Protein AF-A0AA43RWG1-F1 (afdb_monomer_lite)

Radius of gyration: 24.65 Å; chains: 1; bounding box: 60×45×76 Å

Secondary structure (DSSP, 8-state):
-EEEEEGGGB-B-TTS-B-EEEEE-TTS-EEEEEEEEPPTT-EEEEEE-TTS-EEEE-SEEEEEE-GGGEEE-SS-TTEEEEE--TT-EEEEEEEEEEEEEEE-TTSPEEEEEEEEEEEEHHHHHHHSTTTSEEEEEEEGGGEEEEEE-TTS-EEEEEEPPTTSSTTTT-EEEE-GGGEEEETTEEEEEEEEEETT-EEEEEEEEEEEE-TTT--EEEEEEEEEEEEEHHHHHHTTSPPHHHHHHHHHHHTT-

Structure (mmCIF, N/CA/C/O backbone):
data_AF-A0AA43RWG1-F1
#
_entry.id   AF-A0AA43RWG1-F1
#
loop_
_atom_site.group_PDB
_atom_site.id
_atom_site.type_symbol
_atom_site.label_atom_id
_atom_site.label_alt_id
_atom_site.label_comp_id
_atom_site.label_asym_id
_atom_site.label_entity_id
_atom_site.label_seq_id
_atom_site.pdbx_PDB_ins_code
_atom_site.Cartn_x
_atom_site.Cartn_y
_atom_site.Cartn_z
_atom_site.occupancy
_atom_site.B_iso_or_equiv
_atom_site.auth_seq_id
_atom_site.auth_comp_id
_atom_site.auth_asym_id
_atom_site.auth_atom_id
_atom_site.pdbx_PDB_model_num
ATOM 1 N N . MET A 1 1 ? -10.895 16.092 6.005 1.00 84.38 1 MET A N 1
ATOM 2 C CA . MET A 1 1 ? -9.724 15.251 5.651 1.00 84.38 1 MET A CA 1
ATOM 3 C C . MET A 1 1 ? -10.131 13.821 5.939 1.00 84.38 1 MET A C 1
ATOM 5 O O . MET A 1 1 ? -10.998 13.637 6.779 1.00 84.38 1 MET A O 1
ATOM 9 N N . GLY A 1 2 ? -9.623 12.811 5.245 1.00 88.38 2 GLY A N 1
ATOM 10 C CA . GLY A 1 2 ? -10.153 11.471 5.470 1.00 88.38 2 GLY A CA 1
ATOM 11 C C . GLY A 1 2 ? -9.673 10.444 4.474 1.00 88.38 2 GLY A C 1
ATOM 12 O O . GLY A 1 2 ? -8.954 10.771 3.535 1.00 88.38 2 GLY A O 1
ATOM 13 N N . PHE A 1 3 ? -10.117 9.212 4.671 1.00 91.12 3 PHE A N 1
ATOM 14 C CA . PHE A 1 3 ? -9.762 8.079 3.829 1.00 91.12 3 PHE A CA 1
ATOM 15 C C . PHE A 1 3 ? -10.960 7.152 3.647 1.00 91.12 3 PHE A C 1
ATOM 17 O O . PHE A 1 3 ? -11.914 7.151 4.429 1.00 91.12 3 PHE A O 1
ATOM 24 N N . LYS A 1 4 ? -10.901 6.360 2.576 1.00 91.94 4 LYS A N 1
ATOM 25 C CA . LYS A 1 4 ? -11.928 5.377 2.239 1.00 91.94 4 LYS A CA 1
ATOM 26 C C . LYS A 1 4 ? -11.596 4.032 2.866 1.00 91.94 4 LYS A C 1
ATOM 28 O O . LYS A 1 4 ? -10.453 3.576 2.783 1.00 91.94 4 LYS A O 1
ATOM 33 N N . ILE A 1 5 ? -12.605 3.360 3.403 1.00 92.25 5 ILE A N 1
ATOM 34 C CA . ILE A 1 5 ? -12.485 2.003 3.931 1.00 92.25 5 ILE A CA 1
ATOM 35 C C . ILE A 1 5 ? -13.676 1.146 3.498 1.00 92.25 5 ILE A C 1
ATOM 37 O O . ILE A 1 5 ? -14.770 1.656 3.288 1.00 92.25 5 ILE A O 1
ATOM 41 N N . SER A 1 6 ? -13.470 -0.159 3.316 1.00 92.38 6 SER A N 1
ATOM 42 C CA . SER A 1 6 ? -14.569 -1.071 2.974 1.00 92.38 6 SER A CA 1
ATOM 43 C C . SER A 1 6 ? -15.586 -1.146 4.111 1.00 92.38 6 SER A C 1
ATOM 45 O O . SER A 1 6 ? -15.195 -1.253 5.272 1.00 92.38 6 SER A O 1
ATOM 47 N N . LYS A 1 7 ? -16.882 -1.187 3.781 1.00 93.69 7 LYS A N 1
ATOM 48 C CA . LYS A 1 7 ? -17.952 -1.341 4.782 1.00 93.69 7 LYS A CA 1
ATOM 49 C C . LYS A 1 7 ? -17.790 -2.584 5.653 1.00 93.69 7 LYS A C 1
ATOM 51 O O . LYS A 1 7 ? -18.060 -2.534 6.841 1.00 93.69 7 LYS A O 1
ATOM 56 N N . LYS A 1 8 ? -17.252 -3.673 5.091 1.00 93.31 8 LYS A N 1
ATOM 57 C CA . LYS A 1 8 ? -17.017 -4.952 5.793 1.00 93.31 8 LYS A CA 1
ATOM 58 C C . LYS A 1 8 ? -16.041 -4.847 6.969 1.00 93.31 8 LYS A C 1
ATOM 60 O O . LYS A 1 8 ? -15.947 -5.769 7.773 1.00 93.31 8 LYS A O 1
ATOM 65 N N . LEU A 1 9 ? -15.280 -3.759 7.034 1.00 94.31 9 LEU A N 1
ATOM 66 C CA . LEU A 1 9 ? -14.292 -3.501 8.073 1.00 94.31 9 LEU A CA 1
ATOM 67 C C . LEU A 1 9 ? -14.862 -2.736 9.277 1.00 94.31 9 LEU A C 1
ATOM 69 O O . LEU A 1 9 ? -14.148 -2.492 10.250 1.00 94.31 9 LEU A O 1
ATOM 73 N N . ILE A 1 10 ? -16.147 -2.384 9.216 1.00 95.56 10 ILE A N 1
ATOM 74 C CA . ILE A 1 10 ? -16.907 -1.774 10.299 1.00 95.56 10 ILE A CA 1
ATOM 75 C C . ILE A 1 10 ? -18.085 -2.698 10.593 1.00 95.56 10 ILE A C 1
ATOM 77 O O . ILE A 1 10 ? -18.819 -3.091 9.690 1.00 95.56 10 ILE A O 1
ATOM 81 N N . LYS A 1 11 ? -18.247 -3.092 11.855 1.00 93.69 11 LYS A N 1
ATOM 82 C CA . LYS A 1 11 ? -19.356 -3.968 12.244 1.00 93.69 11 LYS A CA 1
ATOM 83 C C . LYS A 1 11 ? -20.644 -3.162 12.378 1.00 93.69 11 LYS A C 1
ATOM 85 O O . LYS A 1 11 ? -20.634 -2.071 12.944 1.00 93.69 11 LYS A O 1
ATOM 90 N N . THR A 1 12 ? -21.742 -3.740 11.912 1.00 91.69 12 THR A N 1
ATOM 91 C CA . THR A 1 12 ? -23.096 -3.202 12.057 1.00 91.69 12 THR A CA 1
ATOM 92 C C . THR A 1 12 ? -23.980 -4.193 12.807 1.00 91.69 12 THR A C 1
ATOM 94 O O . THR A 1 12 ? -23.723 -5.399 12.783 1.00 91.69 12 THR A O 1
ATOM 97 N N . ASN A 1 13 ? -25.010 -3.680 13.470 1.00 92.06 13 ASN A N 1
ATOM 98 C CA . ASN A 1 13 ? -26.112 -4.460 14.021 1.00 92.06 13 ASN A CA 1
ATOM 99 C C . ASN A 1 13 ? -27.038 -4.950 12.888 1.00 92.06 13 ASN A C 1
ATOM 101 O O . ASN A 1 13 ? -26.887 -4.560 11.727 1.00 92.06 13 ASN A O 1
ATOM 105 N N . GLU A 1 14 ? -28.009 -5.803 13.224 1.00 90.19 14 GLU A N 1
ATOM 106 C CA . GLU A 1 14 ? -28.986 -6.350 12.265 1.00 90.19 14 GLU A CA 1
ATOM 107 C C . GLU A 1 14 ? -29.871 -5.270 11.622 1.00 90.19 14 GLU A C 1
ATOM 109 O O . GLU A 1 14 ? -30.286 -5.412 10.475 1.00 90.19 14 GLU A O 1
ATOM 114 N N . ASP A 1 15 ? -30.110 -4.167 12.332 1.00 90.19 15 ASP A N 1
ATOM 115 C CA . ASP A 1 15 ? -30.871 -3.005 11.859 1.00 90.19 15 ASP A CA 1
ATOM 116 C C . ASP A 1 15 ? -30.057 -2.060 10.948 1.00 90.19 15 ASP A C 1
ATOM 118 O O . ASP A 1 15 ? -30.568 -1.037 10.491 1.00 90.19 15 ASP A O 1
ATOM 122 N N . GLY A 1 16 ? -28.791 -2.393 10.672 1.00 84.94 16 GLY A N 1
ATOM 123 C CA . GLY A 1 16 ? -27.886 -1.603 9.838 1.00 84.94 16 GLY A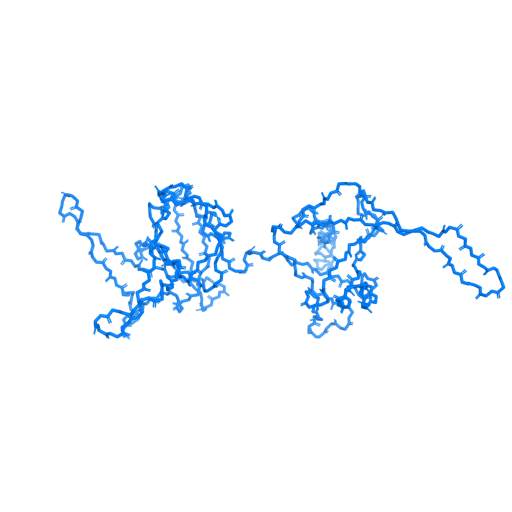 CA 1
ATOM 124 C C . GLY A 1 16 ? -27.185 -0.450 10.561 1.00 84.94 16 GLY A C 1
ATOM 125 O O . GLY A 1 16 ? -26.365 0.232 9.942 1.00 84.94 16 GLY A O 1
ATOM 126 N N . THR A 1 17 ? -27.444 -0.235 11.855 1.00 90.81 17 THR A N 1
ATOM 127 C CA . THR A 1 17 ? -26.707 0.749 12.665 1.00 90.81 17 THR A CA 1
ATOM 128 C C . THR A 1 17 ? -25.295 0.257 12.982 1.00 90.81 17 THR A C 1
ATOM 130 O O . THR A 1 17 ? -25.020 -0.943 12.959 1.00 90.81 17 THR A O 1
ATOM 133 N N . PHE A 1 18 ? -24.357 1.164 13.270 1.00 94.50 18 PHE A N 1
ATOM 134 C CA . PHE A 1 18 ? -23.004 0.757 13.652 1.00 94.50 18 PHE A CA 1
ATOM 135 C C . PHE A 1 18 ? -23.002 0.051 15.009 1.00 94.50 18 PHE A C 1
ATOM 137 O O . PHE A 1 18 ? -23.640 0.499 15.957 1.00 94.50 18 PHE A O 1
ATOM 144 N N . LEU A 1 19 ? -22.227 -1.028 15.121 1.00 94.06 19 LEU A N 1
ATOM 145 C CA . LEU A 1 19 ? -21.964 -1.651 16.410 1.00 94.06 19 LEU A CA 1
ATOM 146 C C . LEU A 1 19 ? -21.034 -0.734 17.210 1.00 94.06 19 LEU A C 1
ATOM 148 O O . LEU A 1 19 ? -19.868 -0.548 16.841 1.00 94.06 19 LEU A O 1
ATOM 152 N N . THR A 1 20 ? -21.539 -0.183 18.310 1.00 92.56 20 THR A N 1
ATOM 153 C CA . THR A 1 20 ? -20.813 0.808 19.102 1.00 92.56 20 THR A CA 1
ATOM 154 C C . THR A 1 20 ? -20.301 0.253 20.428 1.00 92.56 20 THR A C 1
ATOM 156 O O . THR A 1 20 ? -20.841 -0.685 21.018 1.00 92.56 20 THR A O 1
ATOM 159 N N . LYS A 1 21 ? -19.188 0.821 20.890 1.00 90.56 21 LYS A N 1
ATOM 160 C CA . LYS A 1 21 ? -18.622 0.621 22.222 1.00 90.56 21 LYS A CA 1
ATOM 161 C C . LYS A 1 21 ? -18.760 1.919 23.000 1.00 90.56 21 LYS A C 1
ATOM 163 O O . LYS A 1 21 ? -18.475 2.997 22.483 1.00 90.56 21 LYS A O 1
ATOM 168 N N . HIS A 1 22 ? -19.154 1.788 24.257 1.00 88.31 22 HIS A N 1
ATOM 169 C CA . HIS A 1 22 ? -19.307 2.907 25.171 1.00 88.31 22 HIS A CA 1
ATOM 170 C C . HIS A 1 22 ? -18.060 3.004 26.041 1.00 88.31 22 HIS A C 1
ATOM 172 O O . HIS A 1 22 ? -17.675 2.030 26.691 1.00 88.31 22 HIS A O 1
ATOM 178 N N . ILE A 1 23 ? -17.418 4.170 26.040 1.00 81.06 23 ILE A N 1
ATOM 179 C CA . ILE A 1 23 ? -16.304 4.466 26.940 1.00 81.06 23 ILE A CA 1
ATOM 180 C C . ILE A 1 23 ? -16.721 5.620 27.841 1.00 81.06 23 ILE A C 1
ATOM 182 O O . ILE A 1 23 ? -17.032 6.710 27.364 1.00 81.06 23 ILE A O 1
ATOM 186 N N . THR A 1 24 ? -16.702 5.385 29.149 1.00 80.12 24 THR A N 1
ATOM 187 C CA . THR A 1 24 ? -16.946 6.426 30.147 1.00 80.12 24 THR A CA 1
ATOM 188 C C . THR A 1 24 ? -15.673 7.242 30.343 1.00 80.12 24 THR A C 1
ATOM 190 O O . THR A 1 24 ? -14.633 6.718 30.746 1.00 80.12 24 THR A O 1
ATOM 193 N N . GLY A 1 25 ? -15.737 8.530 30.014 1.00 71.38 25 GLY A N 1
ATOM 194 C CA . GLY A 1 25 ? -14.650 9.473 30.248 1.00 71.38 25 GLY A CA 1
ATOM 195 C C . GLY A 1 25 ? -14.478 9.811 31.732 1.00 71.38 25 GLY A C 1
ATOM 196 O O . GLY A 1 25 ? -15.325 9.504 32.566 1.00 71.38 25 GLY A O 1
ATOM 197 N N . LYS A 1 26 ? -13.391 10.520 32.062 1.00 72.38 26 LYS A N 1
ATOM 198 C CA . LYS A 1 26 ? -13.076 10.940 33.445 1.00 72.38 26 LYS A CA 1
ATOM 199 C C . LYS A 1 26 ? -14.154 11.812 34.108 1.00 72.38 26 LYS A C 1
ATOM 201 O O . LYS A 1 26 ? -14.204 11.859 35.327 1.00 72.38 26 LYS A O 1
ATOM 206 N N . ASN A 1 27 ? -14.999 12.473 33.316 1.00 78.38 27 ASN A N 1
ATOM 207 C CA . ASN A 1 27 ? -16.082 13.339 33.792 1.00 78.38 27 ASN A CA 1
ATOM 208 C C . ASN A 1 27 ? -17.457 12.654 33.687 1.00 78.38 27 ASN A C 1
ATOM 210 O O . ASN A 1 27 ? -18.447 13.338 33.469 1.00 78.38 27 ASN A O 1
ATOM 214 N N . GLU A 1 28 ? -17.506 11.318 33.692 1.00 77.44 28 GLU A N 1
ATOM 215 C CA . GLU A 1 28 ? -18.728 10.506 33.512 1.00 77.44 28 GLU A CA 1
ATOM 216 C C . GLU A 1 28 ? -19.444 10.669 32.158 1.00 77.44 28 GLU A C 1
ATOM 218 O O . GLU A 1 28 ? -20.417 9.975 31.874 1.00 77.44 28 GLU A O 1
ATOM 223 N N . ASN A 1 29 ? -18.920 11.506 31.261 1.00 79.75 29 ASN A N 1
ATOM 224 C CA . ASN A 1 29 ? -19.399 11.596 29.888 1.00 79.75 29 ASN A CA 1
ATOM 225 C C . ASN A 1 29 ? -19.178 10.264 29.167 1.00 79.75 29 ASN A C 1
ATOM 227 O O . ASN A 1 29 ? -18.038 9.826 28.982 1.00 79.75 29 ASN A O 1
ATOM 231 N N . VAL A 1 30 ? -20.268 9.650 28.721 1.00 81.50 30 VAL A N 1
ATOM 232 C CA . VAL A 1 30 ? -20.230 8.447 27.893 1.00 81.50 30 VAL A CA 1
ATOM 233 C C . VAL A 1 30 ? -19.957 8.856 26.451 1.00 81.50 30 VAL A C 1
ATOM 235 O O . VAL A 1 30 ? -20.693 9.650 25.866 1.00 81.50 30 VAL A O 1
ATOM 238 N N . ILE A 1 31 ? -18.877 8.329 25.881 1.00 87.25 31 ILE A N 1
ATOM 239 C CA . ILE A 1 31 ? -18.530 8.522 24.476 1.00 87.25 31 ILE A CA 1
ATOM 240 C C . ILE A 1 31 ? -18.850 7.232 23.737 1.00 87.25 31 ILE A C 1
ATOM 242 O O . ILE A 1 31 ? -18.319 6.166 24.058 1.00 87.25 31 ILE A O 1
ATOM 246 N N . GLU A 1 32 ? -19.709 7.354 22.735 1.00 91.75 32 GLU A N 1
ATOM 247 C CA . GLU A 1 32 ? -20.019 6.283 21.804 1.00 91.75 32 GLU A CA 1
ATOM 248 C C . GLU A 1 32 ? -18.979 6.246 20.680 1.00 91.75 32 GLU A C 1
ATOM 250 O O . GLU A 1 32 ? -18.669 7.269 20.057 1.00 91.75 32 GLU A O 1
ATOM 255 N N . LEU A 1 33 ? -18.408 5.066 20.441 1.00 94.06 33 LEU A N 1
ATOM 256 C CA . LEU A 1 33 ? -17.343 4.863 19.468 1.00 94.06 33 LEU A CA 1
ATOM 257 C C . LEU A 1 33 ? -17.587 3.617 18.624 1.00 94.06 33 LEU A C 1
ATOM 259 O O . LEU A 1 33 ? -18.015 2.580 19.120 1.00 94.06 33 LEU A O 1
ATOM 263 N N . VAL A 1 34 ? -17.219 3.696 17.355 1.00 96.12 34 VAL A N 1
ATOM 264 C CA . VAL A 1 34 ? -17.229 2.592 16.398 1.00 96.12 34 VAL A CA 1
ATOM 265 C C . VAL A 1 34 ? -15.800 2.100 16.211 1.00 96.12 34 VAL A C 1
ATOM 267 O O . VAL A 1 34 ? -14.881 2.900 16.017 1.00 96.12 34 VAL A O 1
ATOM 270 N N . GLU A 1 35 ? -15.601 0.783 16.268 1.00 96.38 35 GLU A N 1
ATOM 271 C CA . GLU A 1 35 ? -14.315 0.179 15.917 1.00 96.38 35 GLU A CA 1
ATOM 272 C C . GLU A 1 35 ? -14.176 0.092 14.397 1.00 96.38 35 GLU A C 1
ATOM 274 O O . GLU A 1 35 ? -14.975 -0.560 13.723 1.00 96.38 35 GLU A O 1
ATOM 279 N N . VAL A 1 36 ? -13.120 0.701 13.871 1.00 96.56 36 VAL A N 1
ATOM 280 C CA . VAL A 1 36 ? -12.718 0.576 12.474 1.00 96.56 36 VAL A CA 1
ATOM 281 C C . VAL A 1 36 ? -11.539 -0.382 12.411 1.00 96.56 36 VAL A C 1
ATOM 283 O O . VAL A 1 36 ? -10.470 -0.107 12.961 1.00 96.56 36 VAL A O 1
ATOM 286 N N . VAL A 1 37 ? -11.730 -1.522 11.751 1.00 96.25 37 VAL A N 1
ATOM 287 C CA . VAL A 1 37 ? -10.668 -2.509 11.534 1.00 96.25 37 VAL A CA 1
ATOM 288 C C . VAL A 1 37 ? -9.940 -2.176 10.236 1.00 96.25 37 VAL A C 1
ATOM 290 O O . VAL A 1 37 ? -10.560 -1.888 9.223 1.00 96.25 37 VAL A O 1
ATOM 293 N N . LEU A 1 38 ? -8.616 -2.198 10.229 1.00 94.00 38 LEU A N 1
ATOM 294 C CA . LEU A 1 38 ? -7.854 -2.018 9.001 1.00 94.00 38 LEU A CA 1
ATOM 295 C C . LEU A 1 38 ? -7.796 -3.337 8.204 1.00 94.00 38 LEU A C 1
ATOM 297 O O . LEU A 1 38 ? -7.865 -4.418 8.792 1.00 94.00 38 LEU A O 1
ATOM 301 N N . PRO A 1 39 ? -7.704 -3.282 6.862 1.00 90.19 39 PRO A N 1
ATOM 302 C CA . PRO A 1 39 ? -7.615 -4.486 6.037 1.00 90.19 39 PRO A CA 1
ATOM 303 C C . PRO A 1 39 ? -6.360 -5.314 6.354 1.00 90.19 39 PRO A C 1
ATOM 305 O O . PRO A 1 39 ? -5.396 -4.825 6.929 1.00 90.19 39 PRO A O 1
ATOM 308 N N . SER A 1 40 ? -6.326 -6.573 5.917 1.00 87.00 40 SER A N 1
ATOM 309 C CA . SER A 1 40 ? -5.107 -7.391 6.007 1.00 87.00 40 SER A CA 1
ATOM 310 C C . SER A 1 40 ? -3.940 -6.763 5.230 1.00 87.00 40 SER A C 1
ATOM 312 O O . SER A 1 40 ? -4.181 -6.125 4.200 1.00 87.00 40 SER A O 1
ATOM 314 N N . LYS A 1 41 ? -2.694 -7.065 5.625 1.00 83.12 41 LYS A N 1
ATOM 315 C CA . LYS A 1 41 ? -1.450 -6.603 4.960 1.00 83.12 41 LYS A CA 1
ATOM 316 C C . LYS A 1 41 ? -1.222 -5.090 5.043 1.00 83.12 41 LYS A C 1
ATOM 318 O O . LYS A 1 41 ? -0.653 -4.480 4.138 1.00 83.12 41 LYS A O 1
ATOM 323 N N . VAL A 1 42 ? -1.688 -4.487 6.125 1.00 88.69 42 VAL A N 1
ATOM 324 C CA . VAL A 1 42 ? -1.357 -3.107 6.476 1.00 88.69 42 VAL A CA 1
ATOM 325 C C . VAL A 1 42 ? 0.110 -3.027 6.886 1.00 88.69 42 VAL A C 1
ATOM 327 O O . VAL A 1 42 ? 0.619 -3.937 7.543 1.00 88.69 42 VAL A O 1
ATOM 330 N N . THR A 1 43 ? 0.763 -1.938 6.483 1.00 87.62 43 THR A N 1
ATOM 331 C CA . THR A 1 43 ? 2.122 -1.585 6.905 1.00 87.62 43 THR A CA 1
ATOM 332 C C . THR A 1 43 ? 2.118 -0.229 7.577 1.00 87.62 43 THR A C 1
ATOM 334 O O . THR A 1 43 ? 1.449 0.671 7.089 1.00 87.62 43 THR A O 1
ATOM 337 N N . PHE A 1 44 ? 2.860 -0.059 8.664 1.00 89.69 44 PHE A N 1
ATOM 338 C CA . PHE A 1 44 ? 3.053 1.262 9.271 1.00 89.69 44 PHE A CA 1
ATOM 339 C C . PHE A 1 44 ? 4.416 1.871 8.920 1.00 89.69 44 PHE A C 1
ATOM 341 O O . PHE A 1 44 ? 4.786 2.894 9.485 1.00 89.69 44 PHE A O 1
ATOM 348 N N . ASP A 1 45 ? 5.146 1.262 7.976 1.00 84.69 45 ASP A N 1
ATOM 349 C CA . ASP A 1 45 ? 6.404 1.766 7.402 1.00 84.69 4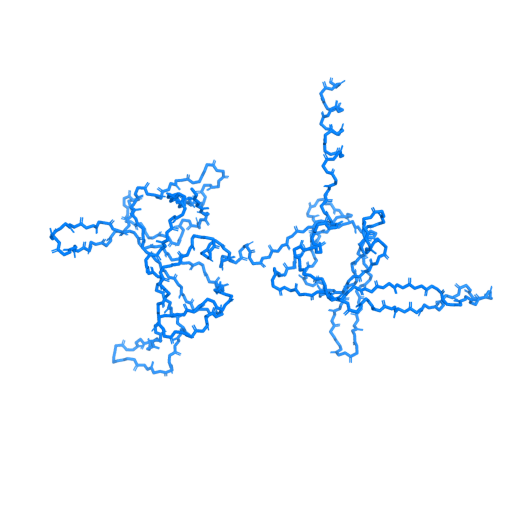5 ASP A CA 1
ATOM 350 C C . ASP A 1 45 ? 7.449 2.199 8.447 1.00 84.69 45 ASP A C 1
ATOM 352 O O . ASP A 1 45 ? 8.235 3.119 8.233 1.00 84.69 45 ASP A O 1
ATOM 356 N N . GLY A 1 46 ? 7.480 1.498 9.583 1.00 87.38 46 GLY A N 1
ATOM 357 C CA . GLY A 1 46 ? 8.418 1.751 10.671 1.00 87.38 46 GLY A CA 1
ATOM 358 C C . GLY A 1 46 ? 7.960 2.814 11.669 1.00 87.38 46 GLY A C 1
ATOM 359 O O . GLY A 1 46 ? 8.775 3.242 12.480 1.00 87.38 46 GLY A O 1
ATOM 360 N N . PHE A 1 47 ? 6.688 3.231 11.649 1.00 91.50 47 PHE A N 1
ATOM 361 C CA . PHE A 1 47 ? 6.128 4.101 12.687 1.00 91.50 47 PHE A CA 1
ATOM 362 C C . PHE A 1 47 ? 6.295 3.448 14.065 1.00 91.50 47 PHE A C 1
ATOM 364 O O . PHE A 1 47 ? 5.969 2.272 14.244 1.00 91.50 47 PHE A O 1
ATOM 371 N N . GLU A 1 48 ? 6.824 4.206 15.021 1.00 94.69 48 GLU A N 1
ATOM 372 C CA . GLU A 1 48 ? 7.167 3.691 16.343 1.00 94.69 48 GLU A CA 1
ATOM 373 C C . GLU A 1 48 ? 5.921 3.470 17.208 1.00 94.69 48 GLU A C 1
ATOM 375 O O . GLU A 1 48 ? 4.996 4.289 17.250 1.00 94.69 48 GLU A O 1
ATOM 380 N N . ASP A 1 49 ? 5.893 2.335 17.902 1.00 95.38 49 ASP A N 1
ATOM 381 C CA . ASP A 1 49 ? 4.883 2.036 18.907 1.00 95.38 49 ASP A CA 1
ATOM 382 C C . ASP A 1 49 ? 5.134 2.796 20.224 1.00 95.38 49 ASP A C 1
ATOM 384 O O . ASP A 1 49 ? 6.099 3.544 20.381 1.00 95.38 49 ASP A O 1
ATOM 388 N N . VAL A 1 50 ? 4.260 2.591 21.211 1.00 94.69 50 VAL A N 1
ATOM 389 C CA . VAL A 1 50 ? 4.389 3.188 22.557 1.00 94.69 50 VAL A CA 1
ATOM 390 C C . VAL A 1 50 ? 5.701 2.864 23.286 1.00 94.69 50 VAL A C 1
ATOM 392 O O . VAL A 1 50 ? 6.014 3.532 24.269 1.00 94.69 50 VAL A O 1
ATOM 395 N N . ASN A 1 51 ? 6.456 1.862 22.833 1.00 94.12 51 ASN A N 1
ATOM 396 C CA . ASN A 1 51 ? 7.736 1.442 23.401 1.00 94.12 51 ASN A CA 1
ATOM 397 C C . ASN A 1 51 ? 8.937 1.878 22.540 1.00 94.12 51 ASN A C 1
ATOM 399 O O . ASN A 1 51 ? 10.064 1.481 22.840 1.00 94.12 51 ASN A O 1
ATOM 403 N N . GLY A 1 52 ? 8.719 2.654 21.471 1.00 93.50 52 GLY A N 1
ATOM 404 C CA . GLY A 1 52 ? 9.767 3.053 20.528 1.00 93.50 52 GLY A CA 1
ATOM 405 C C . GLY A 1 52 ? 10.172 1.952 19.539 1.00 93.50 52 GLY A C 1
ATOM 406 O O . GLY A 1 52 ? 11.239 2.035 18.935 1.00 93.50 52 GLY A O 1
ATOM 407 N N . GLN A 1 53 ? 9.373 0.890 19.385 1.00 93.62 53 GLN A N 1
ATOM 408 C CA . GLN A 1 53 ? 9.645 -0.184 18.423 1.00 93.62 53 GLN A CA 1
ATOM 409 C C . GLN A 1 53 ? 9.020 0.156 17.059 1.00 93.62 53 GLN A C 1
ATOM 411 O O . GLN A 1 53 ? 7.813 0.403 17.000 1.00 93.62 53 GLN A O 1
ATOM 416 N N . PRO A 1 54 ? 9.784 0.136 15.949 1.00 93.06 54 PRO A N 1
ATOM 417 C CA . PRO A 1 54 ? 9.243 0.422 14.623 1.00 93.06 54 PRO A CA 1
ATOM 418 C C . PRO A 1 54 ? 8.313 -0.700 14.141 1.00 93.06 54 PRO A C 1
ATOM 420 O O . PRO A 1 54 ? 8.691 -1.875 14.114 1.00 93.06 54 PRO A O 1
ATOM 423 N N . ILE A 1 55 ? 7.104 -0.340 13.705 1.00 91.00 55 ILE A N 1
ATOM 424 C CA . ILE A 1 55 ? 6.102 -1.289 13.205 1.00 91.00 55 ILE A CA 1
ATOM 425 C C . ILE A 1 55 ? 6.093 -1.308 11.675 1.00 91.00 55 ILE A C 1
ATOM 427 O O . ILE A 1 55 ? 5.736 -0.330 11.019 1.00 91.00 55 ILE A O 1
ATOM 431 N N . TYR A 1 56 ? 6.447 -2.458 11.097 1.00 85.00 56 TYR A N 1
ATOM 432 C CA . TYR A 1 56 ? 6.389 -2.682 9.650 1.00 85.00 56 TYR A CA 1
ATOM 433 C C . TYR A 1 56 ? 5.126 -3.433 9.255 1.00 85.00 56 TYR A C 1
ATOM 435 O O . TYR A 1 56 ? 4.270 -2.845 8.627 1.00 85.00 56 TYR A O 1
ATOM 443 N N . GLY A 1 57 ? 4.967 -4.701 9.637 1.00 83.12 57 GLY A N 1
ATOM 444 C CA . GLY A 1 57 ? 3.780 -5.502 9.320 1.00 83.12 57 GLY A CA 1
ATOM 445 C C . GLY A 1 57 ? 2.965 -5.839 10.562 1.00 83.12 57 GLY A C 1
ATOM 446 O O . GLY A 1 57 ? 3.518 -5.948 11.655 1.00 83.12 57 GLY A O 1
ATOM 447 N N . VAL A 1 58 ? 1.655 -6.019 10.387 1.00 90.19 58 VAL A N 1
ATOM 448 C CA . VAL A 1 58 ? 0.728 -6.366 11.475 1.00 90.19 58 VAL A CA 1
ATOM 449 C C . VAL A 1 58 ? -0.235 -7.468 11.034 1.00 90.19 58 VAL A C 1
ATOM 451 O O . VAL A 1 58 ? -0.609 -7.535 9.859 1.00 90.19 58 VAL A O 1
ATOM 454 N N . GLU A 1 59 ? -0.661 -8.310 11.976 1.00 90.88 59 GLU A N 1
ATOM 455 C CA . GLU A 1 59 ? -1.729 -9.295 11.748 1.00 90.88 59 GLU A CA 1
ATOM 456 C C . GLU A 1 59 ? -3.071 -8.568 11.605 1.00 90.88 59 GLU A C 1
ATOM 458 O O . GLU A 1 59 ? -3.848 -8.805 10.676 1.00 90.88 59 GLU A O 1
ATOM 463 N N . ARG A 1 60 ? -3.318 -7.614 12.508 1.00 94.00 60 ARG A N 1
ATOM 464 C CA . ARG A 1 60 ? -4.506 -6.763 12.504 1.00 94.00 60 ARG A CA 1
ATOM 465 C C . ARG A 1 60 ? -4.183 -5.414 13.130 1.00 94.00 60 ARG A C 1
ATOM 467 O O . ARG A 1 60 ? -3.405 -5.315 14.070 1.00 94.00 60 ARG A O 1
ATOM 474 N N . ALA A 1 61 ? -4.846 -4.376 12.643 1.00 95.75 61 ALA A N 1
ATOM 475 C CA . ALA A 1 61 ? -4.885 -3.085 13.309 1.00 95.75 61 ALA A CA 1
ATOM 476 C C . ALA A 1 61 ? -6.327 -2.587 13.398 1.00 95.75 61 ALA A C 1
ATOM 478 O O . ALA A 1 61 ? -7.144 -2.876 12.519 1.00 95.75 61 ALA A O 1
ATOM 479 N N . SER A 1 62 ? -6.657 -1.859 14.458 1.00 96.62 62 SER A N 1
ATOM 480 C CA . SER A 1 62 ? -7.941 -1.172 14.578 1.00 96.62 62 SER A CA 1
ATOM 481 C C . SER A 1 62 ? -7.832 0.098 15.407 1.00 96.62 62 SER A C 1
ATOM 483 O O . SER A 1 62 ? -6.920 0.272 16.214 1.00 96.62 62 SER A O 1
ATOM 485 N N . PHE A 1 63 ? -8.765 1.014 15.196 1.00 95.69 63 PHE A N 1
ATOM 486 C CA . PHE A 1 63 ? -8.880 2.254 15.956 1.00 95.69 63 PHE A CA 1
ATOM 487 C C . PHE A 1 63 ? -10.353 2.602 16.143 1.00 95.69 63 PHE A C 1
ATOM 489 O O . PHE A 1 63 ? -11.238 1.993 15.541 1.00 95.69 63 PHE A O 1
ATOM 496 N N . PHE A 1 64 ? -10.612 3.584 16.998 1.00 94.56 64 PHE A N 1
ATOM 497 C CA . PHE A 1 64 ? -11.960 4.031 17.310 1.00 94.56 64 PHE A CA 1
ATOM 498 C C . PHE A 1 64 ? -12.233 5.412 16.736 1.00 94.56 64 PHE A C 1
ATOM 500 O O . PHE A 1 64 ? -11.381 6.299 16.796 1.00 94.56 64 PHE A O 1
ATOM 507 N N . VAL A 1 65 ? -13.447 5.595 16.226 1.00 94.44 65 VAL A N 1
ATOM 508 C CA . VAL A 1 65 ? -13.972 6.892 15.788 1.00 94.44 65 VAL A CA 1
ATOM 509 C C . VAL A 1 65 ? -15.386 7.082 16.300 1.00 94.44 65 VAL A C 1
ATOM 511 O O . VAL A 1 65 ? -16.060 6.117 16.648 1.00 94.44 65 VAL A O 1
ATOM 514 N N . LYS A 1 66 ? -15.856 8.325 16.338 1.00 93.12 66 LYS A N 1
ATOM 515 C CA . LYS A 1 66 ? -17.269 8.590 16.595 1.00 93.12 66 LYS A CA 1
ATOM 516 C C . LYS A 1 66 ? -18.123 8.184 15.377 1.00 93.12 66 LYS A C 1
ATOM 518 O O . LYS A 1 66 ? -17.629 8.265 14.252 1.00 93.12 66 LYS A O 1
ATOM 523 N N . PRO A 1 67 ? -19.385 7.764 15.563 1.00 94.06 67 PRO A N 1
ATOM 524 C CA . PRO A 1 67 ? -20.260 7.400 14.445 1.00 94.06 67 PRO A CA 1
ATOM 525 C C . PRO A 1 67 ? -20.455 8.522 13.409 1.00 94.06 67 PRO A C 1
ATOM 527 O O . PRO A 1 67 ? -20.517 8.254 12.214 1.00 94.06 67 PRO A O 1
ATOM 530 N N . ASP A 1 68 ? -20.505 9.780 13.855 1.00 93.12 68 ASP A N 1
ATOM 531 C CA . ASP A 1 68 ? -20.791 10.968 13.037 1.00 93.12 68 ASP A CA 1
ATOM 532 C C . ASP A 1 68 ? -19.715 11.295 11.989 1.00 93.12 68 ASP A C 1
ATOM 534 O O . ASP A 1 68 ? -20.000 11.978 11.005 1.00 93.12 68 ASP A O 1
ATOM 538 N N . VAL A 1 69 ? -18.489 10.788 12.157 1.00 94.94 69 VAL A N 1
ATOM 539 C CA . VAL A 1 69 ? -17.419 10.956 11.159 1.00 94.94 69 VAL A CA 1
ATOM 540 C C . VAL A 1 69 ? -17.446 9.892 10.061 1.00 94.94 69 VAL A C 1
ATOM 542 O O . VAL A 1 69 ? -16.672 9.983 9.105 1.00 94.94 69 VAL A O 1
ATOM 545 N N . ILE A 1 70 ? -18.301 8.873 10.177 1.00 95.75 70 ILE A N 1
ATOM 546 C CA . ILE A 1 70 ? -18.427 7.793 9.197 1.00 95.75 70 ILE A CA 1
ATOM 547 C C . ILE A 1 70 ? -19.545 8.157 8.225 1.00 95.75 70 ILE A C 1
ATOM 549 O O . ILE A 1 70 ? -20.709 8.250 8.603 1.00 95.75 70 ILE A O 1
ATOM 553 N N . MET A 1 71 ? -19.199 8.344 6.955 1.00 94.69 71 MET A N 1
ATOM 554 C CA . MET A 1 71 ? -20.169 8.680 5.914 1.00 94.69 71 MET A CA 1
ATOM 555 C C . MET A 1 71 ? -20.136 7.643 4.798 1.00 94.69 71 MET A C 1
ATOM 557 O O . MET A 1 71 ? -19.094 7.063 4.502 1.00 94.69 71 MET A O 1
ATOM 561 N N . GLU A 1 72 ? -21.267 7.444 4.136 1.00 93.06 72 GLU A N 1
ATOM 562 C CA . GLU A 1 72 ? -21.342 6.714 2.868 1.00 93.06 72 GLU A CA 1
ATOM 563 C C . GLU A 1 72 ? -20.429 7.362 1.811 1.00 93.06 72 GLU A C 1
ATOM 565 O O . GLU A 1 72 ? -20.434 8.589 1.641 1.00 93.06 72 GLU A O 1
ATOM 570 N N . ASP A 1 73 ? -19.624 6.562 1.100 1.00 90.88 73 ASP A N 1
ATOM 571 C CA . ASP A 1 73 ? -18.816 7.097 0.003 1.00 90.88 73 ASP A CA 1
ATOM 572 C C . ASP A 1 73 ? -19.708 7.412 -1.202 1.00 90.88 73 ASP A C 1
ATOM 574 O O . ASP A 1 73 ? -20.474 6.581 -1.687 1.00 90.88 73 ASP A O 1
ATOM 578 N N . LYS A 1 74 ? -19.588 8.637 -1.719 1.00 84.25 74 LYS A N 1
ATOM 579 C CA . LYS A 1 74 ? -20.447 9.126 -2.807 1.00 84.25 74 LYS A CA 1
ATOM 580 C C . LYS A 1 74 ? -20.232 8.404 -4.141 1.00 84.25 74 LYS A C 1
ATOM 582 O O . LYS A 1 74 ? -21.092 8.499 -5.011 1.00 84.25 74 LYS A O 1
ATOM 587 N N . PHE A 1 75 ? -19.093 7.735 -4.321 1.00 84.06 75 PHE A N 1
ATOM 588 C CA . PHE A 1 75 ? -18.681 7.150 -5.600 1.00 84.06 75 PHE A CA 1
ATOM 589 C C . PHE A 1 75 ? -18.527 5.627 -5.544 1.00 84.06 75 PHE A C 1
ATOM 591 O O . PHE A 1 75 ? -18.456 4.989 -6.590 1.00 84.06 75 PHE A O 1
ATOM 598 N N . ASP A 1 76 ? -18.474 5.042 -4.347 1.00 87.25 76 ASP A N 1
ATOM 599 C CA . ASP A 1 76 ? -18.266 3.613 -4.135 1.00 87.25 76 ASP A CA 1
ATOM 600 C C . ASP A 1 76 ? -19.198 3.100 -3.031 1.00 87.25 76 ASP A C 1
ATOM 602 O O . ASP A 1 76 ? -18.929 3.247 -1.839 1.00 87.25 76 ASP A O 1
ATOM 606 N N . LYS A 1 77 ? -20.307 2.473 -3.440 1.00 89.69 77 LYS A N 1
ATOM 607 C CA . LYS A 1 77 ? -21.365 1.999 -2.530 1.00 89.69 77 LYS A CA 1
ATOM 608 C C . LYS A 1 77 ? -20.891 0.938 -1.530 1.00 89.69 77 LYS A C 1
ATOM 610 O O . LYS A 1 77 ? -21.582 0.710 -0.537 1.00 89.69 77 LYS A O 1
ATOM 615 N N . ASP A 1 78 ? -19.737 0.313 -1.760 1.00 92.94 78 ASP A N 1
ATOM 616 C CA . ASP A 1 78 ? -19.159 -0.707 -0.878 1.00 92.94 78 ASP A CA 1
ATOM 617 C C . ASP A 1 78 ? -18.149 -0.124 0.124 1.00 92.94 78 ASP A C 1
ATOM 619 O O . ASP A 1 78 ? -17.486 -0.867 0.870 1.00 92.94 78 ASP A O 1
ATOM 623 N N . LYS A 1 79 ? -18.025 1.209 0.171 1.00 93.06 79 LYS A N 1
ATOM 624 C CA . LYS A 1 79 ? -17.092 1.917 1.047 1.00 93.06 79 LYS A CA 1
ATOM 625 C C . LYS A 1 79 ? -17.765 2.971 1.915 1.00 93.06 79 LYS A C 1
ATOM 627 O O . LYS A 1 79 ? -18.735 3.617 1.533 1.00 93.06 79 LYS A O 1
ATOM 632 N N . TYR A 1 80 ? -17.166 3.165 3.082 1.00 94.69 80 TYR A N 1
ATOM 633 C CA . TYR A 1 80 ? -17.343 4.353 3.899 1.00 94.69 80 TYR A CA 1
ATOM 634 C C . TYR A 1 80 ? -16.176 5.314 3.681 1.00 94.69 80 TYR A C 1
ATOM 636 O O . TYR A 1 80 ? -15.044 4.899 3.407 1.00 94.69 80 TYR A O 1
ATOM 644 N N . PHE A 1 81 ? -16.444 6.601 3.853 1.00 94.44 81 PHE A N 1
ATOM 645 C CA . PHE A 1 81 ? -15.446 7.646 3.977 1.00 94.44 81 PHE A CA 1
ATOM 646 C C . PHE A 1 81 ? -15.395 8.124 5.430 1.00 94.44 81 PHE A C 1
ATOM 648 O O . PHE A 1 81 ? -16.386 8.624 5.964 1.00 94.44 81 PHE A O 1
ATOM 655 N N . ILE A 1 82 ? -14.232 7.971 6.064 1.00 95.00 82 ILE A N 1
ATOM 656 C CA . ILE A 1 82 ? -13.988 8.452 7.426 1.00 95.00 82 ILE A CA 1
ATOM 657 C C . ILE A 1 82 ? -13.542 9.910 7.333 1.00 95.00 82 ILE A C 1
ATOM 659 O O . ILE A 1 82 ? -12.394 10.183 6.981 1.00 95.00 82 ILE A O 1
ATOM 663 N N . ASN A 1 83 ? -14.449 10.848 7.605 1.00 94.88 83 ASN A N 1
ATOM 664 C CA . ASN A 1 83 ? -14.200 12.282 7.488 1.00 94.88 83 ASN A CA 1
ATOM 665 C C . ASN A 1 83 ? -13.877 12.913 8.836 1.00 94.88 83 ASN A C 1
ATOM 667 O O . ASN A 1 83 ? -14.755 13.228 9.634 1.00 94.88 83 ASN A O 1
ATOM 671 N N . VAL A 1 84 ? -12.597 13.168 9.046 1.00 92.44 84 VAL A N 1
ATOM 672 C CA . VAL A 1 84 ? -12.072 13.807 10.245 1.00 92.44 84 VAL A CA 1
ATOM 673 C C . 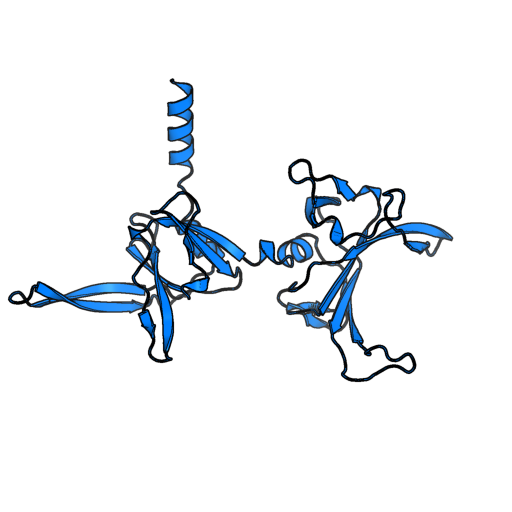VAL A 1 84 ? -11.600 15.234 9.956 1.00 92.44 84 VAL A C 1
ATOM 675 O O . VAL A 1 84 ? -11.337 15.637 8.812 1.00 92.44 84 VAL A O 1
ATOM 678 N N . GLY A 1 85 ? -11.499 16.032 11.019 1.00 89.31 85 GLY A N 1
ATOM 679 C CA . GLY A 1 85 ? -10.978 17.395 10.948 1.00 89.31 85 GLY A CA 1
ATOM 680 C C . GLY A 1 85 ? -9.562 17.448 10.363 1.00 89.31 85 GLY A C 1
ATOM 681 O O . GLY A 1 85 ? -8.798 16.486 10.429 1.00 89.31 85 GLY A O 1
ATOM 682 N N . LYS A 1 86 ? -9.194 18.584 9.765 1.00 88.94 86 LYS A N 1
ATOM 683 C CA . LYS A 1 86 ? -7.814 18.810 9.306 1.00 88.94 86 LYS A CA 1
ATOM 684 C C . LYS A 1 86 ? -6.866 18.771 10.512 1.00 88.94 86 LYS A C 1
ATOM 686 O O . LYS A 1 86 ? -7.167 19.386 11.528 1.00 88.94 86 LYS A O 1
ATOM 691 N N . GLY A 1 87 ? -5.741 18.066 10.387 1.00 88.88 87 GLY A N 1
ATOM 692 C CA . GLY A 1 87 ? -4.785 17.888 11.486 1.00 88.88 87 GLY A CA 1
ATOM 693 C C . GLY A 1 87 ? -5.281 16.975 12.612 1.00 88.88 87 GLY A C 1
ATOM 694 O O . GLY A 1 87 ? -4.690 16.972 13.687 1.00 88.88 87 GLY A O 1
ATOM 695 N N . TYR A 1 88 ? -6.366 16.223 12.393 1.00 93.44 88 TYR A N 1
ATOM 696 C CA . TYR A 1 88 ? -6.795 15.199 13.339 1.00 93.44 88 TYR A CA 1
ATOM 697 C C . TYR A 1 88 ? -5.696 14.148 13.524 1.00 93.44 88 TYR A C 1
ATOM 699 O O . TYR A 1 88 ? -5.001 13.784 12.576 1.00 93.44 88 TYR A O 1
ATOM 707 N N . VAL A 1 89 ? -5.572 13.648 14.748 1.00 94.56 89 VAL A N 1
ATOM 708 C CA . VAL A 1 89 ? -4.610 12.615 15.128 1.00 94.56 89 VAL A CA 1
ATOM 709 C C . VAL A 1 89 ? -5.378 11.534 15.868 1.00 94.56 89 VAL A C 1
ATOM 711 O O . VAL A 1 89 ? -6.116 11.838 16.808 1.00 94.56 89 VAL A O 1
ATOM 714 N N . PHE A 1 90 ? -5.225 10.281 15.450 1.00 94.75 90 PHE A N 1
ATOM 715 C CA . PHE A 1 90 ? -5.814 9.152 16.156 1.00 94.75 90 PHE A CA 1
ATOM 716 C C . PHE A 1 90 ? -5.079 8.974 17.488 1.00 94.75 90 PHE A C 1
ATOM 718 O O . PHE A 1 90 ? -3.880 8.682 17.478 1.00 94.75 90 PHE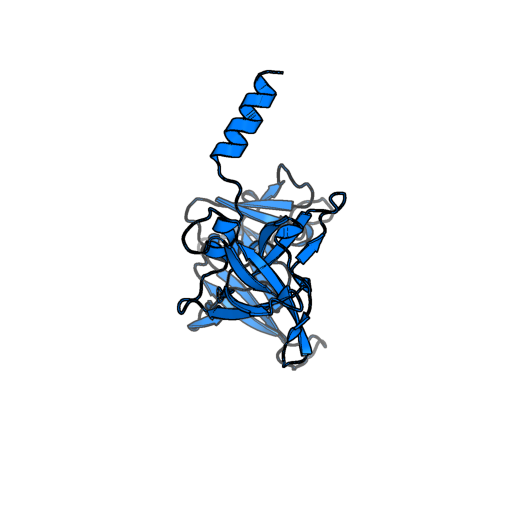 A O 1
ATOM 725 N N . PRO A 1 91 ? -5.760 9.126 18.641 1.00 92.19 91 PRO A N 1
ATOM 726 C CA . PRO A 1 91 ? -5.084 9.070 19.936 1.00 92.19 91 PRO A CA 1
ATOM 727 C C . PRO A 1 91 ? -4.432 7.712 20.188 1.00 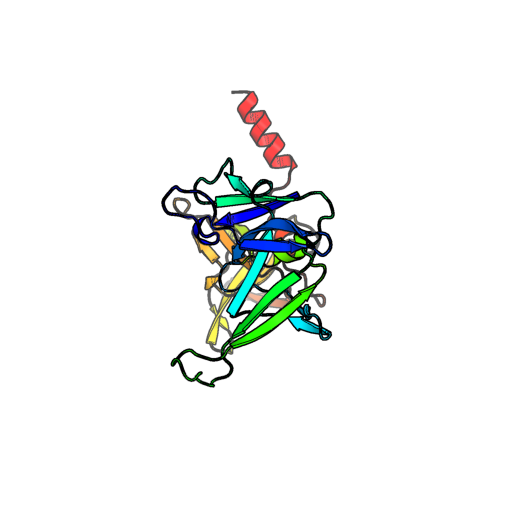92.19 91 PRO A C 1
ATOM 729 O O . PRO A 1 91 ? -3.374 7.632 20.806 1.00 92.19 91 PRO A O 1
ATOM 732 N N . SER A 1 92 ? -5.065 6.643 19.699 1.00 94.25 92 SER A N 1
ATOM 733 C CA . SER A 1 92 ? -4.548 5.290 19.807 1.00 94.25 92 SER A CA 1
ATOM 734 C C . SER A 1 92 ? -5.023 4.416 18.652 1.00 94.25 92 SER A C 1
ATOM 736 O O . SER A 1 92 ? -6.204 4.425 18.297 1.00 94.25 92 SER A O 1
ATOM 738 N N . VAL A 1 93 ? -4.095 3.632 18.111 1.00 96.62 93 VAL A N 1
ATOM 739 C CA . VAL A 1 93 ? -4.352 2.554 17.155 1.00 96.62 93 VAL A CA 1
ATOM 740 C C . VAL A 1 93 ? -3.868 1.263 17.801 1.00 96.62 93 VAL A C 1
ATOM 742 O O . VAL A 1 93 ? -2.701 1.155 18.177 1.00 96.62 93 VAL A O 1
ATOM 745 N N . SER A 1 94 ? -4.771 0.303 17.970 1.00 96.38 94 SER A N 1
ATOM 746 C CA . SER A 1 94 ? -4.462 -1.019 18.507 1.00 96.38 94 SER A CA 1
ATOM 747 C C . SER A 1 94 ? -3.815 -1.868 17.425 1.00 96.38 94 SER A C 1
ATOM 749 O O . SER A 1 94 ? -4.363 -1.981 16.328 1.00 96.38 94 SER A O 1
ATOM 751 N N . ILE A 1 95 ? -2.686 -2.489 17.753 1.00 96.38 95 ILE A N 1
ATOM 752 C CA . ILE A 1 95 ? -1.905 -3.322 16.844 1.00 96.38 95 ILE A CA 1
ATOM 753 C C . ILE A 1 95 ? -1.826 -4.737 17.403 1.00 96.38 95 ILE A C 1
ATOM 755 O O . ILE A 1 95 ? -1.389 -4.943 18.532 1.00 96.38 95 ILE A O 1
ATOM 759 N N . ASP A 1 96 ? -2.234 -5.704 16.596 1.00 95.06 96 ASP A N 1
ATOM 760 C CA . ASP A 1 96 ? -2.001 -7.127 16.808 1.00 95.06 96 ASP A CA 1
ATOM 761 C C . ASP A 1 96 ? -0.779 -7.538 15.977 1.00 95.06 96 ASP A C 1
ATOM 763 O O . ASP A 1 96 ? -0.798 -7.475 14.742 1.00 95.06 96 ASP A O 1
ATOM 767 N N . LEU A 1 97 ? 0.299 -7.919 16.661 1.00 92.31 97 LEU A N 1
ATOM 768 C CA . LEU A 1 97 ? 1.555 -8.369 16.052 1.00 92.31 97 LEU A CA 1
ATOM 769 C C . LEU A 1 97 ? 1.518 -9.859 15.683 1.00 92.31 97 LEU A C 1
ATOM 771 O O . LEU A 1 97 ? 2.483 -10.378 15.123 1.00 92.31 97 LEU A O 1
ATOM 775 N N . GLY A 1 98 ? 0.409 -10.540 15.974 1.00 92.56 98 GLY A N 1
ATOM 776 C CA . GLY A 1 98 ? 0.193 -11.942 15.672 1.00 92.56 98 GLY A CA 1
ATOM 777 C C . GLY A 1 98 ? 0.382 -12.857 16.877 1.00 92.56 98 GLY A C 1
ATOM 778 O O . GLY A 1 98 ? 0.559 -12.441 18.025 1.00 92.56 98 GLY A O 1
ATOM 779 N N . LYS A 1 99 ? 0.304 -14.154 16.589 1.00 94.00 99 LYS A N 1
ATOM 780 C CA . LYS A 1 99 ? 0.296 -15.221 17.591 1.00 94.00 99 LYS A CA 1
ATOM 781 C C . LYS A 1 99 ? 1.645 -15.339 18.295 1.00 94.00 99 LYS A C 1
ATOM 783 O O . LYS A 1 99 ? 2.685 -15.343 17.643 1.00 94.00 99 LYS A O 1
ATOM 788 N N . THR A 1 100 ? 1.621 -15.560 19.606 1.00 93.06 100 THR A N 1
ATOM 789 C CA . THR A 1 100 ? 2.831 -15.866 20.396 1.00 93.06 100 THR A CA 1
ATOM 790 C C . THR A 1 100 ? 3.259 -17.331 20.274 1.00 93.06 100 THR A C 1
ATOM 792 O O . THR A 1 100 ? 4.366 -17.695 20.661 1.00 93.06 100 THR A O 1
ATOM 795 N N . GLY A 1 101 ? 2.368 -18.188 19.761 1.00 92.19 101 GLY A N 1
ATOM 796 C CA . GLY A 1 101 ? 2.529 -19.643 19.726 1.00 92.19 101 GLY A CA 1
ATOM 797 C C . GLY A 1 101 ? 1.989 -20.359 20.968 1.00 92.19 101 GLY A C 1
ATOM 798 O O . GLY A 1 101 ? 1.934 -21.588 20.974 1.00 92.19 101 GLY A O 1
ATOM 799 N N . ARG A 1 102 ? 1.551 -19.626 22.002 1.00 95.25 102 ARG A N 1
ATOM 800 C CA . ARG A 1 102 ? 0.853 -20.201 23.161 1.00 95.25 102 ARG A CA 1
ATOM 801 C C . ARG A 1 102 ? -0.647 -20.310 22.901 1.00 95.25 102 ARG A C 1
ATOM 803 O O . ARG A 1 102 ? -1.224 -19.513 22.162 1.00 95.25 102 ARG A O 1
ATOM 810 N N . ILE A 1 103 ? -1.274 -21.293 23.537 1.00 95.12 103 ILE A N 1
ATOM 811 C CA . ILE A 1 103 ? -2.722 -21.503 23.524 1.00 95.12 103 ILE A CA 1
ATOM 812 C C . ILE A 1 103 ? -3.256 -21.166 24.917 1.00 95.12 103 ILE A C 1
ATOM 814 O O . ILE A 1 103 ? -2.714 -21.634 25.917 1.00 95.12 103 ILE A O 1
ATOM 818 N N . LEU A 1 104 ? -4.288 -20.329 24.970 1.00 93.88 104 LEU A N 1
ATOM 819 C CA . LEU A 1 104 ? -4.999 -19.957 26.189 1.00 93.88 104 LEU A CA 1
ATOM 820 C C . LEU A 1 104 ? -5.882 -21.118 26.669 1.00 93.88 104 LEU A C 1
ATOM 822 O O . LEU A 1 104 ? -6.233 -22.008 25.899 1.00 93.88 104 LEU A O 1
ATOM 826 N N . GLU A 1 105 ? -6.304 -21.085 27.933 1.00 93.62 105 GLU A N 1
ATOM 827 C CA . GLU A 1 105 ? -7.129 -22.145 28.545 1.00 93.62 105 GLU A CA 1
ATOM 828 C C . GLU A 1 105 ? -8.445 -22.408 27.795 1.00 93.62 105 GLU A C 1
ATOM 830 O O . GLU A 1 105 ? -8.941 -23.530 27.767 1.00 93.62 105 GLU A O 1
ATOM 835 N N . ASN A 1 106 ? -8.991 -21.388 27.130 1.00 93.38 106 ASN A N 1
ATOM 836 C CA . ASN A 1 106 ? -10.194 -21.495 26.304 1.00 93.38 106 ASN A CA 1
ATOM 837 C C . ASN A 1 106 ? -9.932 -22.036 24.881 1.00 93.38 106 ASN A C 1
ATOM 839 O O . ASN A 1 106 ? -10.828 -22.000 24.038 1.00 93.38 106 ASN A O 1
ATOM 843 N N . GLY A 1 107 ? -8.710 -22.488 24.586 1.00 93.12 107 GLY A N 1
ATOM 844 C CA . GLY A 1 107 ? -8.298 -23.011 23.283 1.00 93.12 107 GLY A CA 1
ATOM 845 C C . GLY A 1 107 ? -7.956 -21.948 22.232 1.00 93.12 107 GLY A C 1
ATOM 846 O O . GLY A 1 107 ? -7.553 -22.302 21.123 1.00 93.12 107 GLY A O 1
ATOM 847 N N . ALA A 1 108 ? -8.092 -20.653 22.539 1.00 92.44 108 ALA A N 1
ATOM 848 C CA . ALA A 1 108 ? -7.711 -19.586 21.617 1.00 92.44 108 ALA A CA 1
ATOM 849 C C . ALA A 1 108 ? -6.184 -19.419 21.549 1.00 92.44 108 ALA A C 1
ATOM 851 O O . ALA A 1 108 ? -5.474 -19.668 22.519 1.00 92.44 108 ALA A O 1
ATOM 852 N N . ASN A 1 109 ? -5.668 -18.950 20.409 1.00 95.19 109 ASN A N 1
ATOM 853 C CA . ASN A 1 109 ? -4.262 -18.553 20.332 1.00 95.19 109 ASN A CA 1
ATOM 854 C C . ASN A 1 109 ? -4.049 -17.295 21.179 1.00 95.19 109 ASN A C 1
ATOM 856 O O . ASN A 1 109 ? -4.843 -16.356 21.104 1.00 95.19 109 ASN A O 1
ATOM 860 N N . GLU A 1 110 ? -2.963 -17.257 21.941 1.00 95.38 110 GLU A N 1
ATOM 861 C CA . GLU A 1 110 ? -2.479 -16.024 22.550 1.00 95.38 110 GLU A CA 1
ATOM 862 C C . GLU A 1 110 ? -1.837 -15.145 21.465 1.00 95.38 110 GLU A C 1
ATOM 864 O O . GLU A 1 110 ? -1.127 -15.632 20.579 1.00 95.38 110 GLU A O 1
ATOM 869 N N . HIS A 1 111 ? -2.115 -13.845 21.519 1.00 94.69 111 HIS A N 1
ATOM 870 C CA . HIS A 1 111 ? -1.623 -12.844 20.575 1.00 94.69 111 HIS A CA 1
ATOM 871 C C . HIS A 1 111 ? -0.809 -11.777 21.308 1.00 94.69 111 HIS A C 1
ATOM 873 O O . HIS A 1 111 ? -1.096 -11.453 22.463 1.00 94.69 111 HIS A O 1
ATOM 879 N N . ASN A 1 112 ? 0.194 -11.222 20.628 1.00 94.00 112 ASN A N 1
ATOM 880 C CA . ASN A 1 112 ? 0.980 -10.102 21.129 1.00 94.00 112 ASN A CA 1
ATOM 881 C C . ASN A 1 112 ? 0.382 -8.778 20.638 1.00 94.00 112 ASN A C 1
ATOM 883 O O . ASN A 1 112 ? 0.253 -8.563 19.433 1.00 94.00 112 ASN A O 1
ATOM 887 N N . PHE A 1 113 ? 0.054 -7.877 21.562 1.00 94.94 113 PHE A N 1
ATOM 888 C CA . PHE A 1 113 ? -0.557 -6.591 21.242 1.00 94.94 113 PHE A CA 1
ATOM 889 C C . PHE A 1 113 ? 0.357 -5.426 21.613 1.00 94.94 113 PHE A C 1
ATOM 891 O O . PHE A 1 113 ? 0.945 -5.401 22.692 1.00 94.94 113 PHE A O 1
ATOM 898 N N . THR A 1 114 ? 0.396 -4.415 20.750 1.00 96.12 114 THR A N 1
ATOM 899 C CA . THR A 1 114 ? 0.975 -3.100 21.046 1.00 96.12 114 THR A CA 1
ATOM 900 C C . THR A 1 114 ? 0.024 -1.990 20.595 1.00 96.12 114 THR A C 1
ATOM 902 O O . THR A 1 114 ? -1.102 -2.245 20.150 1.00 96.12 114 THR A O 1
ATOM 905 N N . LYS A 1 115 ? 0.431 -0.733 20.756 1.00 96.75 115 LYS A N 1
ATOM 906 C CA . LYS A 1 115 ? -0.338 0.434 20.332 1.00 96.75 115 LYS A CA 1
ATOM 907 C C . LYS A 1 115 ? 0.567 1.449 19.665 1.00 96.75 115 LYS A C 1
ATOM 909 O O . LYS A 1 115 ? 1.683 1.679 20.115 1.00 96.75 115 LYS A O 1
ATOM 914 N N . LEU A 1 116 ? 0.029 2.111 18.654 1.00 96.56 116 LEU A N 1
ATOM 915 C CA . LEU A 1 116 ? 0.559 3.378 18.169 1.00 96.56 116 LEU A CA 1
ATOM 916 C C . LEU A 1 116 ? -0.233 4.507 18.835 1.00 96.56 116 LEU A C 1
ATOM 918 O O . LEU A 1 116 ? -1.442 4.370 19.054 1.00 96.56 116 LEU A O 1
ATOM 922 N N . VAL A 1 117 ? 0.430 5.613 19.159 1.00 95.94 117 VAL A N 1
ATOM 923 C CA . VAL A 1 117 ? -0.190 6.789 19.789 1.00 95.94 117 VAL A CA 1
ATOM 924 C C . VAL A 1 117 ? 0.001 8.022 18.925 1.00 95.94 117 VAL A C 1
ATOM 926 O O . VAL A 1 117 ? 1.005 8.138 18.230 1.00 95.94 117 VAL A O 1
ATOM 929 N N . ASN A 1 118 ? -0.965 8.942 18.981 1.00 94.69 118 ASN A N 1
ATOM 930 C CA . ASN A 1 118 ? -0.945 10.193 18.216 1.00 94.69 118 ASN A CA 1
ATOM 931 C C . ASN A 1 118 ? -0.648 9.965 16.724 1.00 94.69 118 ASN A C 1
ATOM 933 O O . ASN A 1 118 ? 0.228 10.609 16.149 1.00 94.69 118 ASN A O 1
ATOM 937 N N . VAL A 1 119 ? -1.378 9.041 16.096 1.00 95.06 119 VAL A N 1
ATOM 938 C CA . VAL A 1 119 ? -1.137 8.632 14.707 1.00 95.06 119 VAL A CA 1
ATOM 939 C C . VAL A 1 119 ? -1.812 9.605 13.737 1.00 95.06 119 VAL A C 1
ATOM 941 O O . VAL A 1 119 ? -3.043 9.720 13.765 1.00 95.06 119 VAL A O 1
ATOM 944 N N . PRO A 1 120 ? -1.062 10.309 12.870 1.00 94.31 120 PRO A N 1
ATOM 945 C CA . PRO A 1 120 ? -1.650 11.178 11.857 1.00 94.31 120 PRO A CA 1
ATOM 946 C C . PRO A 1 120 ? -2.543 10.399 10.890 1.00 94.31 120 PRO A C 1
ATOM 948 O O . PRO A 1 120 ? -2.314 9.221 10.604 1.00 94.31 120 PRO A O 1
ATOM 951 N N . VAL A 1 121 ? -3.557 11.066 10.345 1.00 93.69 121 VAL A N 1
ATOM 952 C CA . VAL A 1 121 ? -4.498 10.446 9.398 1.00 93.69 121 VAL A CA 1
ATOM 953 C C . VAL A 1 121 ? -3.780 9.944 8.148 1.00 93.69 121 VAL A C 1
ATOM 955 O O . VAL A 1 121 ? -4.131 8.889 7.627 1.00 93.69 121 VAL A O 1
ATOM 958 N N . GLU A 1 122 ? -2.747 10.654 7.706 1.00 90.62 122 GLU A N 1
ATOM 959 C CA . GLU A 1 122 ? -1.925 10.304 6.550 1.00 90.62 122 GLU A CA 1
ATOM 960 C C . GLU A 1 122 ? -1.163 8.994 6.772 1.00 90.62 122 GLU A C 1
ATOM 962 O O . GLU A 1 122 ? -0.999 8.221 5.834 1.00 90.62 122 GLU A O 1
ATOM 967 N N . VAL A 1 123 ? -0.744 8.703 8.010 1.00 91.56 123 VAL A N 1
ATOM 968 C CA . VAL A 1 123 ? -0.104 7.421 8.345 1.00 91.56 123 VAL A CA 1
ATOM 969 C C . VAL A 1 123 ? -1.111 6.287 8.186 1.00 91.56 123 VAL A C 1
ATOM 971 O O . VAL A 1 123 ? -0.798 5.282 7.555 1.00 91.56 123 VAL A O 1
ATOM 974 N N . ILE A 1 124 ? -2.348 6.464 8.664 1.00 92.69 124 ILE A N 1
ATOM 975 C CA . ILE A 1 124 ? -3.412 5.471 8.461 1.00 92.69 124 ILE A CA 1
ATOM 976 C C . ILE A 1 124 ? -3.739 5.313 6.982 1.00 92.69 124 ILE A C 1
ATOM 978 O O . ILE A 1 124 ? -3.821 4.186 6.501 1.00 92.69 124 ILE A O 1
ATOM 982 N N . GLU A 1 125 ? -3.891 6.407 6.241 1.00 90.31 125 GLU A N 1
ATOM 983 C CA . GLU A 1 125 ? -4.200 6.349 4.816 1.00 90.31 125 GLU A CA 1
ATOM 984 C C . GLU A 1 125 ? -3.097 5.619 4.038 1.00 90.31 125 GLU A C 1
ATOM 986 O O . GLU A 1 125 ? -3.392 4.682 3.295 1.00 90.31 125 GLU A O 1
ATOM 991 N N . ASN A 1 126 ? -1.834 5.988 4.252 1.00 87.12 126 ASN A N 1
ATOM 992 C CA . ASN A 1 126 ? -0.688 5.374 3.580 1.00 87.12 126 ASN A CA 1
ATOM 993 C C . ASN A 1 126 ? -0.487 3.908 3.982 1.00 87.12 126 ASN A C 1
ATOM 995 O O . ASN A 1 126 ? -0.012 3.120 3.165 1.00 87.12 126 ASN A O 1
ATOM 999 N N . SER A 1 127 ? -0.928 3.522 5.185 1.00 88.19 127 SER A N 1
ATOM 1000 C CA . SER A 1 127 ? -0.854 2.137 5.654 1.00 88.19 127 SER A CA 1
ATOM 1001 C C . SER A 1 127 ? -1.742 1.175 4.856 1.00 88.19 127 SER A C 1
ATOM 1003 O O . SER A 1 127 ? -1.490 -0.037 4.821 1.00 88.19 127 SER A O 1
ATOM 1005 N N . LEU A 1 128 ? -2.783 1.701 4.193 1.00 88.19 128 LEU A N 1
ATOM 1006 C CA . LEU A 1 128 ? -3.765 0.899 3.472 1.00 88.19 128 LEU A CA 1
ATOM 1007 C C . LEU A 1 128 ? -3.127 0.198 2.260 1.00 88.19 128 LEU A C 1
ATOM 1009 O O . LEU A 1 128 ? -2.455 0.846 1.456 1.00 88.19 128 LEU A O 1
ATOM 1013 N N . PRO A 1 129 ? -3.429 -1.095 2.018 1.00 82.94 129 PRO A N 1
ATOM 1014 C CA . PRO A 1 129 ? -2.812 -1.873 0.945 1.00 82.94 129 PRO A CA 1
ATOM 1015 C C . PRO A 1 129 ? -2.915 -1.225 -0.434 1.00 82.94 129 PRO A C 1
ATOM 1017 O O . PRO A 1 129 ? -1.973 -1.266 -1.207 1.00 82.94 129 PRO A O 1
ATOM 1020 N N . HIS A 1 130 ? -4.041 -0.587 -0.757 1.00 77.81 130 HIS A N 1
ATOM 1021 C CA . HIS A 1 130 ? -4.220 0.067 -2.056 1.00 77.81 130 HIS A CA 1
ATOM 1022 C C . HIS A 1 130 ? -3.397 1.357 -2.209 1.00 77.81 130 HIS A C 1
ATOM 1024 O O . HIS A 1 130 ? -3.183 1.803 -3.331 1.00 77.81 130 HIS A O 1
ATOM 1030 N N . LYS A 1 131 ? -2.942 1.959 -1.104 1.00 80.19 131 LYS A N 1
ATOM 1031 C CA . LYS A 1 131 ? -2.066 3.135 -1.103 1.00 80.19 131 LYS A CA 1
ATOM 1032 C C . LYS A 1 131 ? -0.592 2.751 -1.139 1.00 80.19 131 LYS A C 1
ATOM 1034 O O . LYS A 1 131 ? 0.188 3.534 -1.663 1.00 80.19 131 LYS A O 1
ATOM 1039 N N . GLN A 1 132 ? -0.225 1.545 -0.705 1.00 79.00 132 GLN A N 1
ATOM 1040 C CA . GLN A 1 132 ? 1.151 1.029 -0.775 1.00 79.00 132 GLN A CA 1
ATOM 1041 C C . GLN A 1 132 ? 1.678 0.873 -2.209 1.00 79.00 132 GLN A C 1
ATOM 1043 O O . GLN A 1 132 ? 2.888 0.801 -2.413 1.00 79.00 132 GLN A O 1
ATOM 1048 N N . TRP A 1 133 ? 0.797 0.821 -3.212 1.00 86.12 133 TRP A N 1
ATOM 1049 C CA . TRP A 1 133 ? 1.173 0.640 -4.613 1.00 86.12 133 TRP A CA 1
ATOM 1050 C C . TRP A 1 133 ? 0.906 1.907 -5.422 1.00 86.12 133 TRP A C 1
ATOM 1052 O O . TRP A 1 133 ? -0.183 2.476 -5.379 1.00 86.12 133 TRP A O 1
ATOM 1062 N N . LEU A 1 134 ? 1.899 2.326 -6.198 1.00 88.56 134 LEU A N 1
ATOM 1063 C CA . LEU A 1 134 ? 1.734 3.284 -7.282 1.00 88.56 134 LEU A CA 1
ATOM 1064 C C . LEU A 1 134 ? 1.446 2.523 -8.563 1.00 88.56 134 LEU A C 1
ATOM 1066 O O . LEU A 1 134 ? 2.072 1.498 -8.849 1.00 88.56 134 LEU A O 1
ATOM 1070 N N . THR A 1 135 ? 0.527 3.059 -9.351 1.00 90.69 135 THR A N 1
ATOM 1071 C CA . THR A 1 135 ? 0.156 2.484 -10.636 1.00 90.69 135 THR A CA 1
ATOM 1072 C C . THR A 1 135 ? 0.268 3.517 -11.737 1.00 90.69 135 THR A C 1
ATOM 1074 O O . THR A 1 135 ? -0.190 4.644 -11.569 1.00 90.69 135 THR A O 1
ATOM 1077 N N . PHE A 1 136 ? 0.823 3.116 -12.873 1.00 92.38 136 PHE A N 1
ATOM 1078 C CA . PHE A 1 136 ? 0.857 3.920 -14.092 1.00 92.38 136 PHE A CA 1
ATOM 1079 C C . PHE A 1 136 ? 0.699 3.017 -15.313 1.00 92.38 136 PHE A C 1
ATOM 1081 O O . PHE A 1 136 ? 0.889 1.801 -15.235 1.00 92.38 136 PHE A O 1
ATOM 1088 N N . THR A 1 137 ? 0.330 3.617 -16.441 1.00 92.81 137 THR A N 1
ATOM 1089 C CA . THR A 1 137 ? 0.100 2.892 -17.695 1.00 92.81 137 THR A CA 1
ATOM 1090 C C . THR A 1 137 ? 1.311 3.024 -18.610 1.00 92.81 137 THR A C 1
ATOM 1092 O O . THR A 1 137 ? 1.893 4.102 -18.726 1.00 92.81 137 THR A O 1
ATOM 1095 N N . ILE A 1 138 ? 1.680 1.935 -19.279 1.00 94.19 138 ILE A N 1
ATOM 1096 C CA . ILE A 1 138 ? 2.715 1.904 -20.314 1.00 94.19 138 ILE A CA 1
ATOM 1097 C C . ILE A 1 138 ? 2.146 1.316 -21.606 1.00 94.19 138 ILE A C 1
ATOM 1099 O O . ILE A 1 138 ? 1.230 0.494 -21.576 1.00 94.19 138 ILE A O 1
ATOM 1103 N N . SER A 1 139 ? 2.710 1.709 -22.746 1.00 92.50 139 SER A N 1
ATOM 1104 C CA . SER A 1 139 ? 2.379 1.090 -24.029 1.00 92.50 139 SER A CA 1
ATOM 1105 C C . SER A 1 139 ? 3.183 -0.191 -24.263 1.00 92.50 139 SER A C 1
ATOM 1107 O O . SER A 1 139 ? 4.215 -0.435 -23.630 1.00 92.50 139 SER A O 1
ATOM 1109 N N . LYS A 1 140 ? 2.761 -0.992 -25.243 1.00 91.75 140 LYS A N 1
ATOM 1110 C CA . LYS A 1 140 ? 3.491 -2.182 -25.704 1.00 91.75 140 LYS A CA 1
ATOM 1111 C C . LYS A 1 140 ? 4.938 -1.899 -26.104 1.00 91.75 140 LYS A C 1
ATOM 1113 O O . LYS A 1 140 ? 5.809 -2.699 -25.786 1.00 91.75 140 LYS A O 1
ATOM 1118 N N . GLY A 1 141 ? 5.212 -0.751 -26.727 1.00 91.19 141 GLY A N 1
ATOM 1119 C CA . GLY A 1 141 ? 6.577 -0.346 -27.094 1.00 91.19 141 GLY A CA 1
ATOM 1120 C C . GLY A 1 141 ? 7.473 -0.047 -25.887 1.00 91.19 141 GLY A C 1
ATOM 1121 O O . GLY A 1 141 ? 8.690 -0.173 -25.969 1.00 91.19 141 GLY A O 1
ATOM 1122 N N . MET A 1 142 ? 6.874 0.295 -24.745 1.00 93.69 142 MET A N 1
ATOM 1123 C CA . MET A 1 142 ? 7.591 0.573 -23.499 1.00 93.69 142 MET A CA 1
ATOM 1124 C C . MET A 1 142 ? 7.823 -0.685 -22.656 1.00 93.69 142 MET A C 1
ATOM 1126 O O . MET A 1 142 ? 8.606 -0.653 -21.706 1.00 93.69 142 MET A O 1
ATOM 1130 N N . LYS A 1 143 ? 7.169 -1.803 -22.986 1.00 94.94 143 LYS A N 1
ATOM 1131 C CA . LYS A 1 143 ? 7.349 -3.087 -22.310 1.00 94.94 143 LYS A CA 1
ATOM 1132 C C . LYS A 1 143 ? 8.405 -3.916 -23.043 1.00 94.94 143 LYS A C 1
ATOM 1134 O O . LYS A 1 143 ? 8.183 -4.408 -24.145 1.00 94.94 143 LYS A O 1
ATOM 1139 N N . GLY A 1 144 ? 9.552 -4.122 -22.404 1.00 91.94 144 GLY A N 1
ATOM 1140 C CA . GLY A 1 144 ? 10.587 -5.024 -22.900 1.00 91.94 144 GLY A CA 1
ATOM 1141 C C . GLY A 1 144 ? 10.162 -6.497 -22.876 1.00 91.94 144 GLY A C 1
ATOM 1142 O O . GLY A 1 144 ? 9.160 -6.887 -22.268 1.00 91.94 144 GLY A O 1
ATOM 1143 N N . LYS A 1 145 ? 10.965 -7.347 -23.524 1.00 90.69 145 LYS A N 1
ATOM 1144 C CA . LYS A 1 145 ? 10.793 -8.803 -23.444 1.00 90.69 145 LYS A CA 1
ATOM 1145 C C . LYS A 1 145 ? 11.067 -9.287 -22.018 1.00 90.69 145 LYS A C 1
ATOM 1147 O O . LYS A 1 145 ? 11.958 -8.781 -21.335 1.00 90.69 145 LYS A O 1
ATOM 1152 N N . THR A 1 146 ? 10.298 -10.276 -21.579 1.00 93.94 146 THR A N 1
ATOM 1153 C CA . THR A 1 146 ? 10.550 -10.968 -20.314 1.00 93.94 146 THR A CA 1
ATOM 1154 C C . THR A 1 146 ? 11.726 -11.927 -20.485 1.00 93.94 146 THR A C 1
ATOM 1156 O O . THR A 1 146 ? 11.816 -12.615 -21.499 1.00 93.94 146 THR A O 1
ATOM 1159 N N . TYR A 1 147 ? 12.627 -11.964 -19.508 1.00 92.62 147 TYR A N 1
ATOM 1160 C CA . TYR A 1 147 ? 13.820 -12.811 -19.509 1.00 92.62 147 TYR A CA 1
ATOM 1161 C C . TYR A 1 147 ? 14.110 -13.336 -18.099 1.00 92.62 147 TYR A C 1
ATOM 1163 O O . TYR A 1 147 ? 13.596 -12.800 -17.115 1.00 92.62 147 TYR A O 1
ATOM 1171 N N . LYS A 1 148 ? 14.936 -14.379 -17.996 1.00 93.75 148 LYS A N 1
ATOM 1172 C CA . LYS A 1 148 ? 15.460 -14.885 -16.721 1.00 93.75 148 LYS A CA 1
ATOM 1173 C C . LYS A 1 148 ? 16.812 -14.237 -16.434 1.00 93.75 148 LYS A C 1
ATOM 1175 O O . LYS A 1 148 ? 17.659 -14.167 -17.322 1.00 93.75 148 LYS A O 1
ATOM 1180 N N . ASN A 1 149 ? 17.003 -13.714 -15.226 1.00 88.25 149 ASN A N 1
ATOM 1181 C CA . ASN A 1 149 ? 18.314 -13.212 -14.805 1.00 88.25 149 ASN A CA 1
ATOM 1182 C C . ASN A 1 149 ? 19.236 -14.372 -14.374 1.00 88.25 149 ASN A C 1
ATOM 1184 O O . ASN A 1 149 ? 18.829 -15.530 -14.355 1.00 88.25 149 ASN A O 1
ATOM 1188 N N . GLY A 1 150 ? 20.471 -14.062 -13.963 1.00 86.44 150 GLY A N 1
ATOM 1189 C CA . GLY A 1 150 ? 21.430 -15.066 -13.473 1.00 86.44 150 GLY A CA 1
ATOM 1190 C C . GLY A 1 150 ? 21.024 -15.799 -12.183 1.00 86.44 150 GLY A C 1
ATOM 1191 O O . GLY A 1 150 ? 21.757 -16.670 -11.735 1.00 86.44 150 GLY A O 1
ATOM 1192 N N . ARG A 1 151 ? 19.880 -15.452 -11.578 1.00 91.00 151 ARG A N 1
ATOM 1193 C CA . ARG A 1 151 ? 19.280 -16.129 -10.415 1.00 91.00 151 ARG A CA 1
ATOM 1194 C C . ARG A 1 151 ? 18.010 -16.911 -10.782 1.00 91.00 151 ARG A C 1
ATOM 1196 O O . ARG A 1 151 ? 17.233 -17.247 -9.900 1.00 91.00 151 ARG A O 1
ATOM 1203 N N . ASP A 1 152 ? 17.778 -17.146 -12.073 1.00 92.19 152 ASP A N 1
ATOM 1204 C CA . ASP A 1 152 ? 16.576 -17.785 -12.631 1.00 92.19 152 ASP A CA 1
ATOM 1205 C C . ASP A 1 152 ? 15.252 -17.032 -12.376 1.00 92.19 152 ASP A C 1
ATOM 1207 O O . ASP A 1 152 ? 14.156 -17.548 -12.600 1.00 92.19 152 ASP A O 1
ATOM 1211 N N . GLU A 1 153 ? 15.319 -15.767 -11.958 1.00 93.56 153 GLU A N 1
ATOM 1212 C CA . GLU A 1 153 ? 14.131 -14.959 -11.696 1.00 93.56 153 GLU A CA 1
ATOM 1213 C C . GLU A 1 153 ? 13.628 -14.308 -12.984 1.00 93.56 153 GLU A C 1
ATOM 1215 O O . GLU A 1 153 ? 14.393 -13.683 -13.726 1.00 93.56 153 GLU A O 1
ATOM 1220 N N . LEU A 1 154 ? 12.313 -14.365 -13.207 1.00 95.69 154 LEU A N 1
ATOM 1221 C CA . LEU A 1 154 ? 11.679 -13.645 -14.306 1.00 95.69 154 LEU A CA 1
ATOM 1222 C C . LEU A 1 154 ? 11.740 -12.131 -14.078 1.00 95.69 154 LEU A C 1
ATOM 1224 O O . LEU A 1 154 ? 11.281 -11.601 -13.059 1.00 95.69 154 LEU A O 1
ATOM 1228 N N . ARG A 1 155 ? 12.263 -11.426 -15.078 1.00 95.44 155 ARG A N 1
ATOM 1229 C CA . ARG A 1 155 ? 12.441 -9.976 -15.113 1.00 95.44 155 ARG A CA 1
ATOM 1230 C C . ARG A 1 155 ? 11.911 -9.410 -16.425 1.00 95.44 155 ARG A C 1
ATOM 1232 O O . ARG A 1 155 ? 11.890 -10.078 -17.453 1.00 95.44 155 ARG A O 1
ATOM 1239 N N . CYS A 1 156 ? 11.459 -8.167 -16.379 1.00 96.06 156 CYS A N 1
ATOM 1240 C CA . CYS A 1 156 ? 10.971 -7.408 -17.518 1.00 96.06 156 CYS A CA 1
ATOM 1241 C C . CYS A 1 156 ? 11.556 -6.000 -17.444 1.00 96.06 156 CYS A C 1
ATOM 1243 O O . CYS A 1 156 ? 11.559 -5.384 -16.377 1.00 96.06 156 CYS A O 1
ATOM 1245 N N . GLN A 1 157 ? 12.046 -5.495 -18.571 1.00 95.19 157 GLN A N 1
ATOM 1246 C CA . GLN A 1 157 ? 12.457 -4.098 -18.684 1.00 95.19 157 GLN A CA 1
ATOM 1247 C C . GLN A 1 157 ? 11.239 -3.232 -19.000 1.00 95.19 157 GLN A C 1
ATOM 1249 O O . GLN A 1 157 ? 10.366 -3.648 -19.764 1.00 95.19 157 GLN A O 1
ATOM 1254 N N . VAL A 1 158 ? 11.193 -2.038 -18.423 1.00 96.44 158 VAL A N 1
ATOM 1255 C CA . VAL A 1 158 ? 10.220 -0.998 -18.757 1.00 96.44 158 VAL A CA 1
ATOM 1256 C C . VAL A 1 158 ? 10.994 0.248 -19.164 1.00 96.44 158 VAL A C 1
ATOM 1258 O O . VAL A 1 158 ? 11.857 0.718 -18.418 1.00 96.44 158 VAL A O 1
ATOM 1261 N N . PHE A 1 159 ? 10.713 0.745 -20.364 1.00 95.00 159 PHE A N 1
ATOM 1262 C CA . PHE A 1 159 ? 11.375 1.908 -20.943 1.00 95.00 159 PHE A CA 1
ATOM 1263 C C . PHE A 1 159 ? 10.672 3.195 -20.510 1.00 95.00 159 PHE A C 1
ATOM 1265 O O . PHE A 1 159 ? 9.447 3.307 -20.579 1.00 95.00 159 PHE A O 1
ATOM 1272 N N . ILE A 1 160 ? 11.467 4.163 -20.067 1.00 93.62 160 ILE A N 1
ATOM 1273 C CA . ILE A 1 160 ? 11.030 5.516 -19.738 1.00 93.62 160 ILE A CA 1
ATOM 1274 C C . ILE A 1 160 ? 10.822 6.271 -21.060 1.00 93.62 160 ILE A C 1
ATOM 1276 O O . ILE A 1 160 ? 11.726 6.233 -21.903 1.00 93.62 160 ILE A O 1
ATOM 1280 N N . PRO A 1 161 ? 9.669 6.944 -21.267 1.00 89.12 161 PRO A N 1
ATOM 1281 C CA . PRO A 1 161 ? 9.379 7.612 -22.530 1.00 89.12 161 PRO A CA 1
ATOM 1282 C C . PRO A 1 161 ? 10.460 8.615 -22.932 1.00 89.12 161 PRO A C 1
ATOM 1284 O O . PRO A 1 161 ? 11.067 9.282 -22.088 1.00 89.12 161 PRO A O 1
ATOM 1287 N N . GLU A 1 162 ? 10.667 8.757 -24.237 1.00 83.69 162 GLU A N 1
ATOM 1288 C CA . GLU A 1 162 ? 11.540 9.799 -24.765 1.00 83.69 162 GLU A CA 1
ATOM 1289 C C . GLU A 1 162 ? 10.978 11.201 -24.477 1.00 83.69 162 GLU A C 1
ATOM 1291 O O . GLU A 1 162 ? 9.770 11.400 -24.327 1.00 83.69 162 GLU A O 1
ATOM 1296 N N . GLY A 1 163 ? 11.868 12.184 -24.339 1.00 78.69 163 GLY A N 1
ATOM 1297 C CA . GLY A 1 163 ? 11.517 13.567 -24.012 1.00 78.69 163 GLY A CA 1
ATOM 1298 C C . GLY A 1 163 ? 11.101 13.791 -22.553 1.00 78.69 163 GLY A C 1
ATOM 1299 O O . GLY A 1 163 ? 10.739 14.908 -22.186 1.00 78.69 163 GLY A O 1
ATOM 1300 N N . ARG A 1 164 ? 11.157 12.764 -21.692 1.00 79.00 164 ARG A N 1
ATOM 1301 C CA . ARG A 1 164 ? 10.798 12.870 -20.270 1.00 79.00 164 ARG A CA 1
ATOM 1302 C C . ARG A 1 164 ? 12.042 12.974 -19.393 1.00 79.00 164 ARG A C 1
ATOM 1304 O O . ARG A 1 164 ? 12.524 11.980 -18.863 1.00 79.00 164 ARG A O 1
ATOM 1311 N N . GLY A 1 165 ? 12.540 14.198 -19.222 1.00 83.44 165 GLY A N 1
ATOM 1312 C CA . GLY A 1 165 ? 13.576 14.532 -18.238 1.00 83.44 165 GLY A CA 1
ATOM 1313 C C . GLY A 1 165 ? 14.906 13.789 -18.420 1.00 83.44 165 GLY A C 1
ATOM 1314 O O . GLY A 1 165 ? 15.238 13.309 -19.503 1.00 83.44 165 GLY A O 1
ATOM 1315 N N . VAL A 1 166 ? 15.683 13.701 -17.337 1.00 87.06 166 VAL A N 1
ATOM 1316 C CA . VAL A 1 166 ? 17.066 13.182 -17.356 1.00 87.06 166 VAL A CA 1
ATOM 1317 C C . VAL A 1 166 ? 17.166 11.687 -17.679 1.00 87.06 166 VAL A C 1
ATOM 1319 O O . VAL A 1 166 ? 18.186 11.240 -18.196 1.00 87.06 166 VAL A O 1
ATOM 1322 N N . TYR A 1 167 ? 16.101 10.922 -17.424 1.00 89.06 167 TYR A N 1
ATOM 1323 C CA . TYR A 1 167 ? 16.035 9.482 -17.694 1.00 89.06 167 TYR A CA 1
ATOM 1324 C C . TYR A 1 167 ? 15.303 9.131 -18.996 1.00 89.06 167 TYR A C 1
ATOM 1326 O O . TYR A 1 167 ? 14.972 7.969 -19.226 1.00 89.06 167 TYR A O 1
ATOM 1334 N N . SER A 1 168 ? 15.077 10.111 -19.871 1.00 88.31 168 SER A N 1
ATOM 1335 C CA . SER A 1 168 ? 14.504 9.905 -21.204 1.00 88.31 168 SER A CA 1
ATOM 1336 C C . SER A 1 168 ? 15.219 8.779 -21.968 1.00 88.31 168 SER A C 1
ATOM 1338 O O . SER A 1 168 ? 16.447 8.792 -22.103 1.00 88.31 168 SER A O 1
ATOM 1340 N N . GLY A 1 169 ? 14.456 7.800 -22.468 1.00 88.06 169 GLY A N 1
ATOM 1341 C CA . GLY A 1 169 ? 14.980 6.645 -23.214 1.00 88.06 169 GLY A CA 1
ATOM 1342 C C . GLY A 1 169 ? 15.778 5.640 -22.370 1.00 88.06 169 GLY A C 1
ATOM 1343 O O . GLY A 1 169 ? 16.362 4.694 -22.904 1.00 88.06 169 GLY A O 1
ATOM 1344 N N . CYS A 1 170 ? 15.837 5.830 -21.051 1.00 93.31 170 CYS A N 1
ATOM 1345 C CA . CYS A 1 170 ? 16.421 4.862 -20.129 1.00 93.31 170 CYS A CA 1
ATOM 1346 C C . CYS A 1 170 ? 15.389 3.786 -19.762 1.00 93.31 170 CYS A C 1
ATOM 1348 O O . CYS A 1 170 ? 14.242 3.810 -20.205 1.00 93.31 170 CYS A O 1
ATOM 1350 N N . LYS A 1 171 ? 15.788 2.811 -18.948 1.00 94.62 171 LYS A N 1
ATOM 1351 C CA . LYS A 1 171 ? 14.914 1.719 -18.517 1.00 94.62 171 LYS A CA 1
ATOM 1352 C C . LYS A 1 171 ? 15.187 1.293 -17.087 1.00 94.62 171 LYS A C 1
ATOM 1354 O O . LYS A 1 171 ? 16.320 1.374 -16.605 1.00 94.62 171 LYS A O 1
ATOM 1359 N N . PHE A 1 172 ? 14.156 0.764 -16.446 1.00 95.31 172 PHE A N 1
ATOM 1360 C CA . PHE A 1 172 ? 14.264 0.066 -15.169 1.00 95.31 172 PHE A CA 1
ATOM 1361 C C . PHE A 1 172 ? 13.781 -1.376 -15.322 1.00 95.31 172 PHE A C 1
ATOM 1363 O O . PHE A 1 172 ? 13.133 -1.737 -16.307 1.00 95.31 172 PHE A O 1
ATOM 1370 N N . THR A 1 173 ? 14.140 -2.223 -14.360 1.00 94.69 173 THR A N 1
ATOM 1371 C CA . THR A 1 173 ? 13.790 -3.647 -14.374 1.00 94.69 173 THR A CA 1
ATOM 1372 C C . THR A 1 173 ? 12.819 -3.961 -13.247 1.00 94.69 173 THR A C 1
ATOM 1374 O O . THR A 1 173 ? 13.041 -3.576 -12.102 1.00 94.69 173 THR A O 1
ATOM 1377 N N . ILE A 1 174 ? 11.766 -4.710 -13.563 1.00 95.38 174 ILE A N 1
ATOM 1378 C CA . ILE A 1 174 ? 10.735 -5.138 -12.617 1.00 95.38 174 ILE A CA 1
ATOM 1379 C C . ILE A 1 174 ? 10.388 -6.615 -12.839 1.00 95.38 174 ILE A C 1
ATOM 1381 O O . ILE A 1 174 ? 10.696 -7.192 -13.881 1.00 95.38 174 ILE A O 1
ATOM 1385 N N . SER A 1 175 ? 9.777 -7.272 -11.852 1.00 94.94 175 SER A N 1
ATOM 1386 C CA . SER A 1 175 ? 9.189 -8.597 -12.076 1.00 94.94 175 SER A CA 1
ATOM 1387 C C . SER A 1 175 ? 7.943 -8.474 -12.969 1.00 94.94 175 SER A C 1
ATOM 1389 O O . SER A 1 175 ? 7.120 -7.591 -12.720 1.00 94.94 175 SER A O 1
ATOM 1391 N N . PRO A 1 176 ? 7.752 -9.351 -13.974 1.00 94.38 176 PRO A N 1
ATOM 1392 C CA . PRO A 1 176 ? 6.599 -9.283 -14.873 1.00 94.38 176 PRO A CA 1
ATOM 1393 C C . PRO A 1 176 ? 5.256 -9.447 -14.152 1.00 94.38 176 PRO A C 1
ATOM 1395 O O . PRO A 1 176 ? 4.254 -8.964 -14.657 1.00 94.38 176 PRO A O 1
ATOM 1398 N N . LYS A 1 177 ? 5.222 -10.029 -12.942 1.00 94.56 177 LYS A N 1
ATOM 1399 C CA . LYS A 1 177 ? 4.004 -10.121 -12.110 1.00 94.56 177 LYS A CA 1
ATOM 1400 C C . LYS A 1 177 ? 3.394 -8.758 -11.745 1.00 94.56 177 LYS A C 1
ATOM 1402 O O . LYS A 1 177 ? 2.238 -8.688 -11.341 1.00 94.56 177 LYS A O 1
ATOM 1407 N N . HIS A 1 178 ? 4.189 -7.695 -11.844 1.00 94.56 178 HIS A N 1
ATOM 1408 C CA . HIS A 1 178 ? 3.779 -6.318 -11.585 1.00 94.56 178 HIS A CA 1
ATOM 1409 C C . HIS A 1 178 ? 3.292 -5.590 -12.841 1.00 94.56 178 HIS A C 1
ATOM 1411 O O . HIS A 1 178 ? 3.021 -4.396 -12.770 1.00 94.56 178 HIS A O 1
ATOM 1417 N N . ILE A 1 179 ? 3.208 -6.279 -13.981 1.00 95.62 179 ILE A N 1
ATOM 1418 C CA . ILE A 1 179 ? 2.731 -5.734 -15.249 1.00 95.62 179 ILE A CA 1
ATOM 1419 C C . ILE A 1 179 ? 1.509 -6.550 -15.666 1.00 95.62 179 ILE A C 1
ATOM 1421 O O . ILE A 1 179 ? 1.612 -7.762 -15.847 1.00 95.62 179 ILE A O 1
ATOM 1425 N N . LYS A 1 180 ? 0.360 -5.896 -15.813 1.00 94.25 180 LYS A N 1
ATOM 1426 C CA . LYS A 1 180 ? -0.897 -6.527 -16.236 1.00 94.25 180 LYS A CA 1
ATOM 1427 C C . LYS A 1 180 ? -1.411 -5.867 -17.503 1.00 94.25 180 LYS A C 1
ATOM 1429 O O . LYS A 1 180 ? -1.287 -4.656 -17.644 1.00 94.25 180 LYS A O 1
ATOM 1434 N N . GLU A 1 181 ? -1.971 -6.653 -18.409 1.00 92.12 181 GLU A N 1
ATOM 1435 C CA . GLU A 1 181 ? -2.688 -6.124 -19.571 1.00 92.12 181 GLU A CA 1
ATOM 1436 C C . GLU A 1 181 ? -3.935 -5.365 -19.116 1.00 92.12 181 GLU A C 1
ATOM 1438 O O . GLU A 1 181 ? -4.557 -5.718 -18.109 1.00 92.12 181 GLU A O 1
ATOM 1443 N N . VAL A 1 182 ? -4.263 -4.293 -19.832 1.00 87.69 182 VAL A N 1
ATOM 1444 C CA . VAL A 1 182 ? -5.520 -3.575 -19.630 1.00 87.69 182 VAL A CA 1
ATOM 1445 C C . VAL A 1 182 ? -6.596 -4.286 -20.440 1.00 87.69 182 VAL A C 1
ATOM 1447 O O . VAL A 1 182 ? -6.467 -4.433 -21.653 1.00 87.69 182 VAL A O 1
ATOM 1450 N N . GLU A 1 183 ? -7.654 -4.731 -19.770 1.00 84.69 183 GLU A N 1
ATOM 1451 C CA . GLU A 1 183 ? -8.775 -5.415 -20.413 1.00 84.69 183 GLU A CA 1
ATOM 1452 C C . GLU A 1 183 ? -9.382 -4.544 -21.527 1.00 84.69 183 GLU A C 1
ATOM 1454 O O . GLU A 1 183 ? -9.608 -3.348 -21.340 1.00 84.69 183 GLU A O 1
ATOM 1459 N N . GLY A 1 184 ? -9.585 -5.132 -22.710 1.00 83.81 184 GLY A N 1
ATOM 1460 C CA . GLY A 1 184 ? -10.070 -4.421 -23.899 1.00 83.81 184 GLY A CA 1
ATOM 1461 C C . GLY A 1 184 ? -9.025 -3.563 -24.630 1.00 83.81 184 GLY A C 1
ATOM 1462 O O . GLY A 1 184 ? -9.373 -2.904 -25.610 1.00 83.81 184 GLY A O 1
ATOM 1463 N N . HIS A 1 185 ? -7.757 -3.559 -24.195 1.00 82.81 185 HIS A N 1
ATOM 1464 C CA . HIS A 1 185 ? -6.689 -2.758 -24.801 1.00 82.81 185 HIS A CA 1
ATOM 1465 C C . HIS A 1 185 ? -5.367 -3.535 -24.961 1.00 82.81 185 HIS A C 1
ATOM 1467 O O . HIS A 1 185 ? -4.430 -3.369 -24.180 1.00 82.81 185 HIS A O 1
ATOM 1473 N N . ASP A 1 186 ? -5.228 -4.272 -26.067 1.00 81.00 186 ASP A N 1
ATOM 1474 C CA . ASP A 1 186 ? -4.087 -5.165 -26.378 1.00 81.00 186 ASP A CA 1
ATOM 1475 C C . ASP A 1 186 ? -2.699 -4.489 -26.456 1.00 81.00 186 ASP A C 1
ATOM 1477 O O . ASP A 1 186 ? -1.664 -5.150 -26.578 1.00 81.00 186 ASP A O 1
ATOM 1481 N N . ASN A 1 187 ? -2.655 -3.155 -26.426 1.00 88.94 187 ASN A N 1
ATOM 1482 C CA . ASN A 1 187 ? -1.428 -2.365 -26.530 1.00 88.94 187 ASN A CA 1
ATOM 1483 C C . ASN A 1 187 ? -1.080 -1.593 -25.251 1.00 88.94 187 ASN A C 1
ATOM 1485 O O . ASN A 1 187 ? -0.097 -0.843 -25.258 1.00 88.94 187 ASN A O 1
ATOM 1489 N N . LEU A 1 188 ? -1.856 -1.759 -24.175 1.00 91.75 188 LEU A N 1
ATOM 1490 C CA . LEU A 1 188 ? -1.666 -1.054 -22.911 1.00 91.75 188 LEU A CA 1
ATOM 1491 C C . LEU A 1 188 ? -1.470 -2.025 -21.750 1.00 91.75 188 LEU A C 1
ATOM 1493 O O . LEU A 1 188 ? -2.113 -3.067 -21.648 1.00 91.75 188 LEU A O 1
ATOM 1497 N N . TYR A 1 189 ? -0.587 -1.630 -20.840 1.00 94.69 189 TYR A N 1
ATOM 1498 C CA . TYR A 1 189 ? -0.285 -2.379 -19.633 1.00 94.69 189 TYR A CA 1
ATOM 1499 C C . TYR A 1 189 ? -0.316 -1.454 -18.421 1.00 94.69 189 TYR A C 1
ATOM 1501 O O . TYR A 1 189 ? 0.202 -0.339 -18.473 1.00 94.69 189 TYR A O 1
ATOM 1509 N N . VAL A 1 190 ? -0.853 -1.938 -17.306 1.00 93.88 190 VAL A N 1
ATOM 1510 C CA . VAL A 1 190 ? -0.723 -1.303 -15.993 1.00 93.88 190 VAL A CA 1
ATOM 1511 C C . VAL A 1 190 ? 0.491 -1.883 -15.287 1.00 93.88 190 VAL A C 1
ATOM 1513 O O . VAL A 1 190 ? 0.616 -3.099 -15.128 1.00 93.88 190 VAL A O 1
ATOM 1516 N N . VAL A 1 191 ? 1.376 -0.999 -14.838 1.00 95.06 191 VAL A N 1
ATOM 1517 C CA . VAL A 1 191 ? 2.509 -1.332 -13.977 1.00 95.06 191 VAL A CA 1
ATOM 1518 C C . VAL A 1 191 ? 2.154 -0.954 -12.546 1.00 95.06 191 VAL A C 1
ATOM 1520 O O . VAL A 1 191 ? 1.679 0.153 -12.308 1.00 95.06 191 VAL A O 1
ATOM 1523 N N . SER A 1 192 ? 2.387 -1.855 -11.592 1.00 93.19 192 SER A N 1
ATOM 1524 C CA . SER A 1 192 ? 2.172 -1.616 -10.159 1.00 93.19 192 SER A CA 1
ATOM 1525 C C . SER A 1 192 ? 3.478 -1.761 -9.381 1.00 93.19 192 SER A C 1
ATOM 1527 O O . SER A 1 192 ? 4.013 -2.864 -9.265 1.00 93.19 192 SER A O 1
ATOM 1529 N N . ILE A 1 193 ? 3.982 -0.665 -8.815 1.00 92.56 193 ILE A N 1
ATOM 1530 C CA . ILE A 1 193 ? 5.211 -0.639 -8.004 1.00 92.56 193 ILE A CA 1
ATOM 1531 C C . ILE A 1 193 ? 4.905 -0.263 -6.561 1.00 92.56 193 ILE A C 1
ATOM 1533 O O . ILE A 1 193 ? 4.020 0.542 -6.303 1.00 92.56 193 ILE A O 1
ATOM 1537 N N . HIS A 1 194 ? 5.631 -0.845 -5.611 1.00 88.12 194 HIS A N 1
ATOM 1538 C CA . HIS A 1 194 ? 5.484 -0.488 -4.202 1.00 88.12 194 HIS A CA 1
ATOM 1539 C C . HIS A 1 194 ? 6.065 0.914 -3.952 1.00 88.12 194 HIS A C 1
ATOM 1541 O O . HIS A 1 194 ? 7.143 1.209 -4.464 1.00 88.12 194 HIS A O 1
ATOM 1547 N N . ARG A 1 195 ? 5.398 1.768 -3.164 1.00 85.69 195 ARG A N 1
ATOM 1548 C CA . ARG A 1 195 ? 5.834 3.153 -2.878 1.00 85.69 195 ARG A CA 1
ATOM 1549 C C . ARG A 1 195 ? 7.228 3.234 -2.266 1.00 85.69 195 ARG A C 1
ATOM 1551 O O . ARG A 1 195 ? 8.025 4.067 -2.672 1.00 85.69 195 ARG A O 1
ATOM 1558 N N . ALA A 1 196 ? 7.532 2.327 -1.342 1.00 81.44 196 ALA A N 1
ATOM 1559 C CA . ALA A 1 196 ? 8.849 2.242 -0.712 1.00 81.44 196 ALA A CA 1
ATOM 1560 C C . ALA A 1 196 ? 9.945 1.641 -1.622 1.00 81.44 196 ALA A C 1
ATOM 1562 O O . ALA A 1 196 ? 11.081 1.483 -1.185 1.00 81.44 196 ALA A O 1
ATOM 1563 N N . ALA A 1 197 ? 9.626 1.237 -2.859 1.00 88.00 197 ALA A N 1
ATOM 1564 C CA . ALA A 1 197 ? 10.624 0.662 -3.751 1.00 88.00 197 ALA A CA 1
ATOM 1565 C C . ALA A 1 197 ? 11.561 1.738 -4.312 1.00 88.00 197 ALA A C 1
ATOM 1567 O O . ALA A 1 197 ? 11.138 2.826 -4.703 1.00 88.00 197 ALA A O 1
ATOM 1568 N N . GLU A 1 198 ? 12.832 1.374 -4.434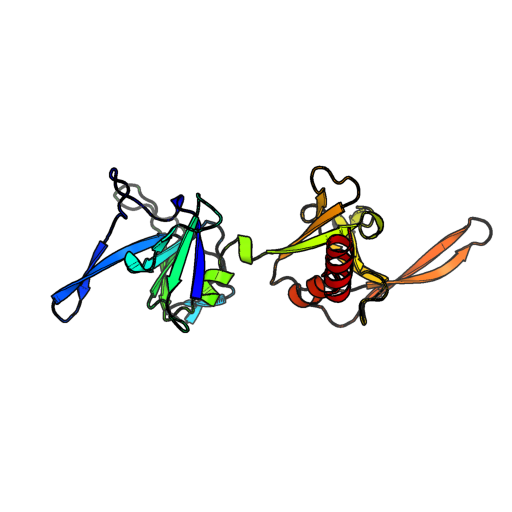 1.00 93.38 198 GLU A N 1
ATOM 1569 C CA . GLU A 1 198 ? 13.835 2.152 -5.150 1.00 93.38 198 GLU A CA 1
ATOM 1570 C C . GLU A 1 198 ? 14.278 1.408 -6.407 1.00 93.38 198 GLU A C 1
ATOM 1572 O O . GLU A 1 198 ? 14.419 0.179 -6.412 1.00 93.38 198 GLU A O 1
ATOM 1577 N N . PHE A 1 199 ? 14.555 2.156 -7.469 1.00 94.62 199 PHE A N 1
ATOM 1578 C CA . PHE A 1 199 ? 14.911 1.604 -8.767 1.00 94.62 199 PHE A CA 1
ATOM 1579 C C . PHE A 1 199 ? 16.283 2.085 -9.213 1.00 94.62 199 PHE A C 1
ATOM 1581 O O . PHE A 1 199 ? 16.617 3.265 -9.137 1.00 94.62 199 PHE A O 1
ATOM 1588 N N . VAL A 1 200 ? 17.071 1.153 -9.742 1.00 94.12 200 VAL A N 1
ATOM 1589 C CA . VAL A 1 200 ? 18.258 1.486 -10.527 1.00 94.12 200 VAL A CA 1
ATOM 1590 C C . VAL A 1 200 ? 17.811 1.745 -11.959 1.00 94.12 200 VAL A C 1
ATOM 1592 O O . VAL A 1 200 ? 17.198 0.880 -12.593 1.00 94.12 200 VAL A O 1
ATOM 1595 N N . ILE A 1 201 ? 18.134 2.931 -12.469 1.00 95.44 201 ILE A N 1
ATOM 1596 C CA . ILE A 1 201 ? 17.911 3.276 -13.870 1.00 95.44 201 ILE A CA 1
ATOM 1597 C C . ILE A 1 201 ? 19.133 2.869 -14.684 1.00 95.44 201 ILE A C 1
ATOM 1599 O O . ILE A 1 201 ? 20.274 3.054 -14.266 1.00 95.44 201 ILE A O 1
ATOM 1603 N N . THR A 1 202 ? 18.892 2.307 -15.863 1.00 93.31 202 THR A N 1
ATOM 1604 C CA . THR A 1 202 ? 19.941 1.873 -16.786 1.00 93.31 202 THR A CA 1
ATOM 1605 C C . THR A 1 202 ? 19.721 2.463 -18.169 1.00 93.31 202 THR A C 1
ATOM 1607 O O . THR A 1 202 ? 18.584 2.635 -18.608 1.00 93.31 202 THR A O 1
ATOM 1610 N N . LYS A 1 203 ? 20.810 2.756 -18.875 1.00 90.31 203 LYS A N 1
ATOM 1611 C CA . LYS A 1 203 ? 20.795 3.175 -20.277 1.00 90.31 203 LYS A CA 1
ATOM 1612 C C . LYS A 1 203 ? 21.603 2.180 -21.090 1.00 90.31 203 LYS A C 1
ATOM 1614 O O . LYS A 1 203 ? 22.726 1.852 -20.714 1.00 90.31 203 LYS A O 1
ATOM 1619 N N . SER A 1 204 ? 21.025 1.698 -22.185 1.00 85.38 204 SER A N 1
ATOM 1620 C CA . SER A 1 204 ? 21.746 0.863 -23.142 1.00 85.38 204 SER A CA 1
ATOM 1621 C C . SER A 1 204 ? 22.202 1.713 -24.321 1.00 85.38 204 SER A C 1
ATOM 1623 O O . SER A 1 204 ? 21.422 2.502 -24.852 1.00 85.38 204 SER A O 1
ATOM 1625 N N . SER A 1 205 ? 23.451 1.541 -24.731 1.00 82.81 205 SER A N 1
ATOM 1626 C CA . SER A 1 205 ? 24.037 2.167 -25.916 1.00 82.81 205 SER A CA 1
ATOM 1627 C C . SER A 1 205 ? 24.685 1.101 -26.787 1.00 82.81 205 SER A C 1
ATOM 1629 O O . SER A 1 205 ? 25.241 0.133 -26.274 1.00 82.81 205 SER A O 1
ATOM 1631 N N . VAL A 1 206 ? 24.604 1.272 -28.105 1.00 82.69 206 VAL A N 1
ATOM 1632 C CA . VAL A 1 206 ? 25.323 0.413 -29.052 1.00 82.69 206 VAL A CA 1
ATOM 1633 C C . VAL A 1 206 ? 26.804 0.773 -28.978 1.00 82.69 206 VAL A C 1
ATOM 1635 O O . VAL A 1 206 ? 27.146 1.947 -29.106 1.00 82.69 206 VAL A O 1
ATOM 1638 N N . VAL A 1 207 ? 27.660 -0.219 -28.756 1.00 82.94 207 VAL A N 1
ATOM 1639 C CA . VAL A 1 207 ? 29.123 -0.044 -28.722 1.00 82.94 207 VAL A CA 1
ATOM 1640 C C . VAL A 1 207 ? 29.749 -0.453 -30.046 1.00 82.94 207 VAL A C 1
ATOM 1642 O O . VAL A 1 207 ? 30.691 0.181 -30.508 1.00 82.94 207 VAL A O 1
ATOM 1645 N N . SER A 1 208 ? 29.204 -1.484 -30.683 1.00 81.50 208 SER A N 1
ATOM 1646 C CA . SER A 1 208 ? 29.638 -1.943 -31.997 1.00 81.50 208 SER A CA 1
ATOM 1647 C C . SER A 1 208 ? 28.470 -2.601 -32.731 1.00 81.50 208 SER A C 1
ATOM 1649 O O . SER A 1 208 ? 27.471 -2.999 -32.123 1.00 81.50 208 SER A O 1
ATOM 1651 N N . ALA A 1 209 ? 28.577 -2.679 -34.051 1.00 84.75 209 ALA A N 1
ATOM 1652 C CA . ALA A 1 209 ? 27.667 -3.439 -34.889 1.00 84.75 209 ALA A CA 1
ATOM 1653 C C . ALA A 1 209 ? 28.502 -4.279 -35.851 1.00 84.75 209 ALA A C 1
ATOM 1655 O O . ALA A 1 209 ? 29.439 -3.767 -36.465 1.00 84.75 209 ALA A O 1
ATOM 1656 N N . ASP A 1 210 ? 28.172 -5.557 -35.964 1.00 83.81 210 ASP A N 1
ATOM 1657 C CA . ASP A 1 210 ? 28.701 -6.402 -37.019 1.00 83.81 210 ASP A CA 1
ATOM 1658 C C . ASP A 1 210 ? 27.963 -6.058 -38.319 1.00 83.81 210 ASP A C 1
ATOM 1660 O O . ASP A 1 210 ? 26.749 -6.226 -38.438 1.00 83.81 210 ASP A O 1
ATOM 1664 N N . PHE A 1 211 ? 28.699 -5.531 -39.296 1.00 77.50 211 PHE A N 1
ATOM 1665 C CA . PHE A 1 211 ? 28.145 -5.110 -40.581 1.00 77.50 211 PHE A CA 1
ATOM 1666 C C . PHE A 1 211 ? 27.738 -6.285 -41.480 1.00 77.50 211 PHE A C 1
ATOM 1668 O O . PHE A 1 211 ? 26.942 -6.082 -42.394 1.00 77.50 211 PHE A O 1
ATOM 1675 N N . ALA A 1 212 ? 28.255 -7.493 -41.236 1.00 81.25 212 ALA A N 1
ATOM 1676 C CA . ALA A 1 212 ? 27.919 -8.682 -42.015 1.00 81.25 212 ALA A CA 1
ATOM 1677 C C . ALA A 1 212 ? 26.614 -9.333 -41.535 1.00 81.25 212 ALA A C 1
ATOM 1679 O O . ALA A 1 212 ? 25.813 -9.784 -42.351 1.00 81.25 212 ALA A O 1
ATOM 1680 N N . THR A 1 213 ? 26.387 -9.369 -40.220 1.00 82.50 213 THR A N 1
ATOM 1681 C CA . THR A 1 213 ? 25.209 -10.018 -39.610 1.00 82.50 213 THR A CA 1
ATOM 1682 C C . THR A 1 213 ? 24.118 -9.029 -39.196 1.00 82.50 213 THR A C 1
ATOM 1684 O O . THR A 1 213 ? 22.967 -9.417 -39.000 1.00 82.50 213 THR A O 1
ATOM 1687 N N . GLY A 1 214 ? 24.454 -7.743 -39.061 1.00 79.12 214 GLY A N 1
ATOM 1688 C CA . GLY A 1 214 ? 23.572 -6.716 -38.507 1.00 79.12 214 GLY A CA 1
ATOM 1689 C C . GLY A 1 214 ? 23.419 -6.789 -36.983 1.00 79.12 214 GLY A C 1
ATOM 1690 O O . GLY A 1 214 ? 22.641 -6.014 -36.413 1.00 79.12 214 GLY A O 1
ATOM 1691 N N . GLU A 1 215 ? 24.138 -7.694 -36.307 1.00 82.81 215 GLU A N 1
ATOM 1692 C CA . GLU A 1 215 ? 24.081 -7.828 -34.854 1.00 82.81 215 GLU A CA 1
ATOM 1693 C C . GLU A 1 215 ? 24.733 -6.630 -34.161 1.00 82.81 215 GLU A C 1
ATOM 1695 O O . GLU A 1 215 ? 25.838 -6.200 -34.489 1.00 82.81 215 GLU A O 1
ATOM 1700 N N . LYS A 1 216 ? 24.038 -6.077 -33.166 1.00 85.19 216 LYS A N 1
ATOM 1701 C CA . LYS A 1 216 ? 24.507 -4.934 -32.379 1.00 85.19 216 LYS A CA 1
ATOM 1702 C C . LYS A 1 216 ? 24.975 -5.415 -31.014 1.00 85.19 216 LYS A C 1
ATOM 1704 O O . LYS A 1 216 ? 24.214 -6.063 -30.295 1.00 85.19 216 LYS A O 1
ATOM 1709 N N . GLN A 1 217 ? 26.190 -5.040 -30.625 1.00 81.81 217 GLN A N 1
ATOM 1710 C CA . GLN A 1 217 ? 26.650 -5.191 -29.250 1.00 81.81 217 GLN A CA 1
ATOM 1711 C C . GLN A 1 217 ? 26.255 -3.962 -28.444 1.00 81.81 217 GLN A C 1
ATOM 1713 O O . GLN A 1 217 ? 26.484 -2.819 -28.847 1.00 81.81 217 GLN A O 1
ATOM 1718 N N . TYR A 1 218 ? 25.667 -4.209 -27.279 1.00 83.75 218 TYR A N 1
ATOM 1719 C CA . TYR A 1 218 ? 25.176 -3.168 -26.393 1.00 83.75 218 TYR A CA 1
ATOM 1720 C C . TYR A 1 218 ? 25.962 -3.164 -25.088 1.00 83.75 218 TYR A C 1
ATOM 1722 O O . TYR A 1 218 ? 26.136 -4.203 -24.455 1.00 83.75 218 TYR A O 1
ATOM 1730 N N . GLU A 1 219 ? 26.341 -1.977 -24.635 1.00 85.44 219 GLU A N 1
ATOM 1731 C CA . GLU A 1 219 ? 26.746 -1.740 -23.254 1.00 85.44 219 GLU A CA 1
ATOM 1732 C C . GLU A 1 219 ? 25.543 -1.200 -22.488 1.00 85.44 219 GLU A C 1
ATOM 1734 O O . GLU A 1 219 ? 24.742 -0.424 -23.013 1.00 85.44 219 GLU A O 1
ATOM 1739 N N . THR A 1 220 ? 25.399 -1.626 -21.235 1.00 85.69 220 THR A N 1
ATOM 1740 C CA . THR A 1 220 ? 24.381 -1.097 -20.328 1.00 85.69 220 THR A CA 1
ATOM 1741 C C . THR A 1 220 ? 25.068 -0.415 -19.159 1.00 85.69 220 THR A C 1
ATOM 1743 O O . THR A 1 220 ? 25.758 -1.070 -18.382 1.00 85.69 220 THR A O 1
ATOM 1746 N N . LYS A 1 221 ? 24.851 0.894 -19.019 1.00 87.88 221 LYS A N 1
ATOM 1747 C CA . LYS A 1 221 ? 25.354 1.687 -17.892 1.00 87.88 221 LYS A CA 1
ATOM 1748 C C . LYS A 1 221 ? 24.238 1.933 -16.892 1.00 87.88 221 LYS A C 1
ATOM 1750 O O . LYS A 1 221 ? 23.131 2.313 -17.276 1.00 87.88 221 LYS A O 1
ATOM 1755 N N . ALA A 1 222 ? 24.530 1.714 -15.615 1.00 87.31 222 ALA A N 1
ATOM 1756 C CA . ALA A 1 222 ? 23.644 2.082 -14.522 1.00 87.31 222 ALA A CA 1
ATOM 1757 C C . ALA A 1 222 ? 23.902 3.532 -14.108 1.00 87.31 222 ALA A C 1
ATOM 1759 O O . ALA A 1 222 ? 25.051 3.970 -14.041 1.00 87.31 222 ALA A O 1
ATOM 1760 N N . PHE A 1 223 ? 22.835 4.267 -13.810 1.00 87.25 223 PHE A N 1
ATOM 1761 C CA . PHE A 1 223 ? 22.967 5.537 -13.113 1.00 87.25 223 PHE A CA 1
ATOM 1762 C C . PHE A 1 223 ? 23.343 5.257 -11.650 1.00 87.25 223 PHE A C 1
ATOM 1764 O O . PHE A 1 223 ? 22.788 4.333 -11.051 1.00 87.25 223 PHE A O 1
ATOM 1771 N N . PRO A 1 224 ? 24.282 6.024 -11.069 1.00 76.62 224 PRO A N 1
ATOM 1772 C CA . PRO A 1 224 ? 24.789 5.758 -9.723 1.00 76.62 224 PRO A CA 1
ATOM 1773 C C . PRO A 1 224 ? 23.731 5.992 -8.638 1.00 76.62 224 PRO A C 1
ATOM 1775 O O . PRO A 1 224 ? 23.743 5.322 -7.609 1.00 76.62 224 PRO A O 1
ATOM 1778 N N . GLN A 1 225 ? 22.804 6.923 -8.869 1.00 86.88 225 GLN A N 1
ATOM 1779 C CA . GLN A 1 225 ? 21.730 7.237 -7.937 1.00 86.88 225 GLN A CA 1
ATOM 1780 C C . GLN A 1 225 ? 20.496 6.380 -8.229 1.00 86.88 225 GLN A C 1
ATOM 1782 O O . GLN A 1 225 ? 20.056 6.272 -9.379 1.00 86.88 225 GLN A O 1
ATOM 1787 N N . LYS A 1 226 ? 19.927 5.790 -7.176 1.00 91.75 226 LYS A N 1
ATOM 1788 C CA . LYS A 1 226 ? 18.610 5.159 -7.245 1.00 91.75 226 LYS A CA 1
ATOM 1789 C C . LYS A 1 226 ? 17.516 6.223 -7.251 1.00 91.75 226 LYS A C 1
ATOM 1791 O O . LYS A 1 226 ? 17.668 7.269 -6.631 1.00 91.75 226 LYS A O 1
ATOM 1796 N N . ILE A 1 227 ? 16.411 5.919 -7.918 1.00 93.31 227 ILE A N 1
ATOM 1797 C CA . ILE A 1 227 ? 15.213 6.759 -7.938 1.00 93.31 227 ILE A CA 1
ATOM 1798 C C . ILE A 1 227 ? 14.109 6.121 -7.091 1.00 93.31 227 ILE A C 1
ATOM 1800 O O . ILE A 1 227 ? 13.938 4.897 -7.120 1.00 93.31 227 ILE A O 1
ATOM 1804 N N . SER A 1 228 ? 13.351 6.934 -6.358 1.00 92.69 228 SER A N 1
ATOM 1805 C CA . SER A 1 228 ? 12.174 6.461 -5.621 1.00 92.69 228 SER A CA 1
ATOM 1806 C C . SER A 1 228 ? 11.034 6.054 -6.567 1.00 92.69 228 SER A C 1
ATOM 1808 O O . SER A 1 228 ? 10.942 6.523 -7.706 1.00 92.69 228 SER A O 1
ATOM 1810 N N . ALA A 1 229 ? 10.122 5.197 -6.103 1.00 91.44 229 ALA A N 1
ATOM 1811 C CA . ALA A 1 229 ? 8.929 4.826 -6.863 1.00 91.44 229 ALA A CA 1
ATOM 1812 C C . ALA A 1 229 ? 8.062 6.044 -7.237 1.00 91.44 229 ALA A C 1
ATOM 1814 O O . ALA A 1 229 ? 7.523 6.102 -8.342 1.00 91.44 229 ALA A O 1
ATOM 1815 N N . GLU A 1 230 ? 7.949 7.023 -6.334 1.00 89.62 230 GLU A N 1
ATOM 1816 C CA . GLU A 1 230 ? 7.159 8.244 -6.538 1.00 89.62 230 GLU A CA 1
ATOM 1817 C C . GLU A 1 230 ? 7.751 9.139 -7.625 1.00 89.62 230 GLU A C 1
ATOM 1819 O O . GLU A 1 230 ? 7.027 9.638 -8.485 1.00 89.62 230 GLU A O 1
ATOM 1824 N N . GLU A 1 231 ? 9.069 9.321 -7.633 1.00 91.69 231 GLU A N 1
ATOM 1825 C CA . GLU A 1 231 ? 9.742 10.063 -8.698 1.00 91.69 231 GLU A CA 1
ATOM 1826 C C . GLU A 1 231 ? 9.692 9.313 -10.027 1.00 91.69 231 GLU A C 1
ATOM 1828 O O . GLU A 1 231 ? 9.480 9.937 -11.066 1.00 91.69 231 GLU A O 1
ATOM 1833 N N . LEU A 1 232 ? 9.840 7.984 -10.007 1.00 94.06 232 LEU A N 1
ATOM 1834 C CA . LEU A 1 232 ? 9.750 7.160 -11.208 1.00 94.06 232 LEU A CA 1
ATOM 1835 C C . LEU A 1 232 ? 8.368 7.266 -11.858 1.00 94.06 232 LEU A C 1
ATOM 1837 O O . LEU A 1 232 ? 8.285 7.449 -13.072 1.00 94.06 232 LEU A O 1
ATOM 1841 N N . ALA A 1 233 ? 7.293 7.197 -11.068 1.00 91.94 233 ALA A N 1
ATOM 1842 C CA . ALA A 1 233 ? 5.921 7.267 -11.570 1.00 91.94 233 ALA A CA 1
ATOM 1843 C C . ALA A 1 233 ? 5.642 8.564 -12.356 1.00 91.94 233 ALA A C 1
ATOM 1845 O O . ALA A 1 233 ? 4.970 8.512 -13.388 1.00 91.94 233 ALA A O 1
ATOM 1846 N N . LYS A 1 234 ? 6.241 9.698 -11.958 1.00 90.94 234 LYS A N 1
ATOM 1847 C CA . LYS A 1 234 ? 6.086 11.000 -12.641 1.00 90.94 234 LYS A CA 1
ATOM 1848 C C . LYS A 1 234 ? 6.530 10.981 -14.106 1.00 90.94 234 LYS A C 1
ATOM 1850 O O . LYS A 1 234 ? 6.003 11.737 -14.920 1.00 90.94 234 LYS A O 1
ATOM 1855 N N . TYR A 1 235 ? 7.468 10.108 -14.482 1.00 91.19 235 TYR A N 1
ATOM 1856 C CA . TYR A 1 235 ? 7.901 9.972 -15.879 1.00 91.19 235 TYR A CA 1
ATOM 1857 C C . TYR A 1 235 ? 6.832 9.342 -16.786 1.00 91.19 235 TYR A C 1
ATOM 1859 O O . TYR A 1 235 ? 6.908 9.480 -18.008 1.00 91.19 235 TYR A O 1
ATOM 1867 N N . PHE A 1 236 ? 5.838 8.677 -16.195 1.00 90.31 236 PHE A N 1
ATOM 1868 C CA . PHE A 1 236 ? 4.757 7.974 -16.887 1.00 90.31 236 PHE A CA 1
ATOM 1869 C C . PHE A 1 236 ? 3.407 8.691 -16.770 1.00 90.31 236 PHE A C 1
ATOM 1871 O O . PHE A 1 236 ? 2.423 8.255 -17.365 1.00 90.31 236 PHE A O 1
ATOM 1878 N N . GLU A 1 237 ? 3.349 9.809 -16.046 1.00 84.50 237 GLU A N 1
ATOM 1879 C CA . GLU A 1 237 ? 2.169 10.667 -16.012 1.00 84.50 237 GLU A CA 1
ATOM 1880 C C . GLU A 1 237 ? 1.958 11.341 -17.379 1.00 84.50 237 GLU A C 1
ATOM 1882 O O . GLU A 1 237 ? 2.903 11.808 -18.043 1.00 84.50 237 GLU A O 1
ATOM 1887 N N . LYS A 1 238 ? 0.699 11.415 -17.827 1.00 68.44 238 LYS A N 1
ATOM 1888 C CA . LYS A 1 238 ? 0.345 12.201 -19.014 1.00 68.44 238 LYS A CA 1
ATOM 1889 C C . LYS A 1 238 ? 0.758 13.664 -18.787 1.00 68.44 238 LYS A C 1
ATOM 1891 O O . LYS A 1 238 ? 0.592 14.182 -17.682 1.00 68.44 238 LYS A O 1
ATOM 1896 N N . PRO A 1 239 ? 1.328 14.361 -19.785 1.00 56.72 239 PRO A N 1
ATOM 1897 C CA . PRO A 1 239 ? 1.612 15.777 -19.622 1.00 56.72 239 PRO A CA 1
ATOM 1898 C C . PRO A 1 239 ? 0.274 16.522 -19.522 1.00 56.72 239 PRO A C 1
ATOM 1900 O O . PRO A 1 239 ? -0.542 16.419 -20.434 1.00 56.72 239 PRO A O 1
ATOM 1903 N N . LYS A 1 240 ? 0.074 17.331 -18.473 1.00 51.25 240 LYS A N 1
ATOM 1904 C CA . LYS A 1 240 ? -1.159 18.126 -18.255 1.00 51.25 240 LYS A CA 1
ATOM 1905 C C . LYS A 1 240 ? -1.615 18.950 -19.475 1.00 51.25 240 LYS A C 1
ATOM 1907 O O . LYS A 1 240 ? -2.789 19.262 -19.608 1.00 51.25 240 LYS A O 1
ATOM 1912 N N . LYS A 1 241 ? -0.693 19.310 -20.378 1.00 46.81 241 LYS A N 1
ATOM 1913 C CA . LYS A 1 241 ? -0.989 20.072 -21.605 1.00 46.81 241 LYS A CA 1
ATOM 1914 C C . LYS A 1 241 ? -1.718 19.262 -22.686 1.00 46.81 241 LYS A C 1
ATOM 1916 O O . LYS A 1 241 ? -2.362 19.864 -23.533 1.00 46.81 241 LYS A O 1
ATOM 1921 N N . GLN A 1 242 ? -1.606 17.934 -22.679 1.00 45.88 242 GLN A N 1
ATOM 1922 C CA . GLN A 1 242 ? -2.223 17.070 -23.689 1.00 45.88 242 GLN A CA 1
ATOM 1923 C C . GLN A 1 242 ? -3.694 16.779 -23.352 1.00 45.88 242 GLN A C 1
ATOM 1925 O O . GLN A 1 242 ? -4.530 16.814 -24.244 1.00 45.88 242 GLN A O 1
ATOM 1930 N N . GLU A 1 243 ? -4.028 16.643 -22.063 1.00 50.47 243 GLU A N 1
ATOM 1931 C CA . GLU A 1 243 ? -5.421 16.563 -21.586 1.00 50.47 243 GLU A CA 1
ATOM 1932 C C . GLU A 1 243 ? -6.199 17.851 -21.897 1.00 50.47 243 GLU A C 1
ATOM 1934 O O . GLU A 1 243 ? -7.275 17.785 -22.476 1.00 50.47 243 GLU A O 1
ATOM 1939 N N . GLN A 1 244 ? -5.608 19.028 -21.650 1.00 46.25 244 GLN A N 1
ATOM 1940 C CA . GLN A 1 244 ? -6.228 20.319 -21.995 1.00 46.25 244 GLN A CA 1
ATOM 1941 C C . GLN A 1 244 ? -6.430 20.523 -23.506 1.00 46.25 244 GLN A C 1
ATOM 1943 O O . GLN A 1 244 ? -7.294 21.293 -23.917 1.00 46.25 244 GLN A O 1
ATOM 1948 N N . PHE A 1 245 ? -5.614 19.882 -24.344 1.00 44.88 245 PHE A N 1
ATOM 1949 C CA . PHE A 1 245 ? -5.740 19.954 -25.800 1.00 44.88 245 PHE A CA 1
ATOM 1950 C C . PHE A 1 245 ? -6.819 18.991 -26.319 1.00 44.88 245 PHE A C 1
ATOM 1952 O O . PHE A 1 245 ? -7.609 19.368 -27.179 1.00 44.88 245 PHE A O 1
ATOM 1959 N N . GLU A 1 246 ? -6.899 17.782 -25.756 1.00 48.56 246 GLU A N 1
ATOM 1960 C CA . GLU A 1 246 ? -7.939 16.792 -26.068 1.00 48.56 246 GLU A CA 1
ATOM 1961 C C . GLU A 1 246 ? -9.331 17.223 -25.568 1.00 48.56 246 GLU A C 1
ATOM 1963 O O . GLU A 1 246 ? -10.319 16.994 -26.262 1.00 48.56 246 GLU A O 1
ATOM 1968 N N . GLU A 1 247 ? -9.428 17.894 -24.415 1.00 52.75 247 GLU A N 1
ATOM 1969 C CA . GLU A 1 247 ? -10.684 18.489 -23.923 1.00 52.75 247 GLU A CA 1
ATOM 1970 C C . GLU A 1 247 ? -11.156 19.640 -24.822 1.00 52.75 247 GLU A C 1
ATOM 1972 O O . GLU A 1 247 ? -12.316 19.666 -25.226 1.00 52.75 247 GLU A O 1
ATOM 1977 N N . ARG A 1 248 ? -10.246 20.528 -25.247 1.00 50.34 248 ARG A N 1
ATOM 1978 C CA . ARG A 1 248 ? -10.567 21.621 -26.184 1.00 50.34 248 ARG A CA 1
ATOM 1979 C C . ARG A 1 248 ? -10.989 21.144 -27.571 1.00 50.34 248 ARG A C 1
ATOM 1981 O O . ARG A 1 248 ? -11.705 21.861 -28.259 1.00 50.34 248 ARG A O 1
ATOM 1988 N N . LEU A 1 249 ? -10.530 19.976 -28.014 1.00 49.16 249 LEU A N 1
ATOM 1989 C CA . LEU A 1 249 ? -10.972 19.387 -29.281 1.00 49.16 249 LEU A CA 1
ATOM 1990 C C . LEU A 1 249 ? -12.399 18.837 -29.183 1.00 49.16 249 LEU A C 1
ATOM 1992 O O . LEU A 1 249 ? -13.155 18.989 -30.131 1.00 49.16 249 LEU A O 1
ATOM 1996 N N . LYS A 1 250 ? -12.785 18.279 -28.030 1.00 55.84 250 LYS A N 1
ATOM 1997 C CA . LYS A 1 250 ? -14.149 17.778 -27.783 1.00 55.84 250 LYS A CA 1
ATOM 1998 C C . LYS A 1 250 ? -15.182 18.879 -27.537 1.00 55.84 250 LYS A C 1
ATOM 2000 O O . LYS A 1 250 ? -16.364 18.632 -27.709 1.00 55.84 250 LYS A O 1
ATOM 2005 N N . GLU A 1 251 ? -14.756 20.070 -27.121 1.00 51.34 251 GLU A N 1
ATOM 2006 C CA . GLU A 1 251 ? -15.634 21.244 -26.981 1.00 51.34 251 GLU A CA 1
ATOM 2007 C C . GLU A 1 251 ? -15.912 21.961 -28.316 1.00 51.34 251 GLU A C 1
ATOM 2009 O O . GLU A 1 251 ? -16.752 22.856 -28.360 1.00 51.34 251 GLU A O 1
ATOM 2014 N N . ASN A 1 252 ? -15.201 21.596 -29.391 1.00 48.62 252 ASN A N 1
ATOM 2015 C CA . ASN A 1 252 ? -15.344 22.188 -30.726 1.00 48.62 252 ASN A CA 1
ATOM 2016 C C . ASN A 1 252 ? -15.960 21.221 -31.764 1.00 48.62 252 ASN A C 1
ATOM 2018 O O . ASN A 1 252 ? -15.941 21.534 -32.957 1.00 48.62 252 ASN A O 1
ATOM 2022 N N . GLU A 1 253 ? -16.496 20.079 -31.319 1.00 44.19 253 GLU A N 1
ATOM 2023 C CA . GLU A 1 253 ? -17.407 19.196 -32.075 1.00 44.19 253 GLU A CA 1
ATOM 2024 C C . GLU A 1 253 ? -18.847 19.374 -31.572 1.00 44.19 253 GLU A C 1
ATOM 2026 O O . GLU A 1 253 ? -19.769 19.341 -32.419 1.00 44.19 253 GLU A O 1
#

pLDDT: mean 87.87, std 10.97, range [44.19, 96.75]

Foldseek 3Di:
DWAKDFPVQFDADPVRHGDWDWDQDPVRDTATKTKGKADAFFALPQQAFPVRGGTGHARIKIAIDHPVQWAQDPPDNRIIIRHDDVLDFGQKMKTWRAFPPDADPVRHTDTDITIHGRHTNVSVRCRHPVNQKDKFKDWQVQKADWDADPVRAIKIKGAQDAPQPPLHRKIWIDHCVQWADDPPHPTMIMGIDGQADWTWIKHKDFPDADPVPRDTDIDIDTDPDIDTPVRSRVSRDDDPVVVVVVVVVVVVD

Sequence (253 aa):
MGFKISKKLIKTNEDGTFLTKHITGKNENVIELVEVVLPSKVTFDGFEDVNGQPIYGVERASFFVKPDVIMEDKFDKDKYFINVGKGYVFPSVSIDLGKTGRILENGANEHNFTKLVNVPVEVIENSLPHKQWLTFTISKGMKGKTYKNGRDELRCQVFIPEGRGVYSGCKFTISPKHIKEVEGHDNLYVVSIHRAAEFVITKSSVVSADFATGEKQYETKAFPQKISAEELAKYFEKPKKQEQFEERLKENE